Protein AF-A0A835T8H9-F1 (afdb_monomer)

Sequence (216 aa):
MLKLQPRSWDTLPRLTGIEVSIRAIETQLERDVVEKSELLLYSLALEMLAGKPAAFTAPANKALGTRATGVAVRLDAVTEPEATYLFLEKLVHVLLPNQVGFEGVVPPTLVPPPRRSKAAEAAQARKAALDHRKAPLKEHFTEFKVGNLLTYPDFEQNFSLFEPLRGMRVRLVMEGASAADCAALLGGLSVPLLSGAAAEAALAEIATEAARRARG

Structure (mmCIF, N/CA/C/O backbone):
data_AF-A0A835T8H9-F1
#
_entry.id   AF-A0A835T8H9-F1
#
loop_
_atom_site.group_PDB
_atom_site.id
_atom_site.type_symbol
_atom_site.label_atom_id
_atom_site.label_alt_id
_atom_site.label_comp_id
_atom_site.label_asym_id
_atom_site.label_entity_id
_atom_site.label_seq_id
_atom_site.pdbx_PDB_ins_code
_atom_site.Cartn_x
_atom_site.Cartn_y
_atom_site.Cartn_z
_atom_site.occupancy
_atom_site.B_iso_or_equiv
_atom_site.auth_seq_id
_atom_site.auth_comp_id
_atom_site.auth_asym_id
_atom_site.auth_atom_id
_atom_site.pdbx_PDB_model_num
ATOM 1 N N . MET A 1 1 ? 3.470 1.044 -24.145 1.00 47.38 1 MET A N 1
ATOM 2 C CA . MET A 1 1 ? 4.617 0.124 -24.349 1.00 47.38 1 MET A CA 1
ATOM 3 C C . MET A 1 1 ? 5.887 0.771 -24.931 1.00 47.38 1 MET A C 1
ATOM 5 O O . MET A 1 1 ? 6.916 0.120 -24.901 1.00 47.38 1 MET A O 1
ATOM 9 N N . LEU A 1 2 ? 5.893 2.038 -25.382 1.00 50.25 2 LEU A N 1
ATOM 10 C CA . LEU A 1 2 ? 7.056 2.656 -26.064 1.00 50.25 2 LEU A CA 1
ATOM 11 C C . LEU A 1 2 ? 8.225 3.140 -25.169 1.00 50.25 2 LEU A C 1
ATOM 13 O O . LEU A 1 2 ? 9.230 3.590 -25.706 1.00 50.25 2 LEU A O 1
ATOM 17 N N . LYS A 1 3 ? 8.128 3.075 -23.830 1.00 60.94 3 LYS A N 1
ATOM 18 C CA . LYS A 1 3 ? 9.206 3.533 -22.918 1.00 60.94 3 LYS A CA 1
ATOM 19 C C . LYS A 1 3 ? 10.153 2.424 -22.443 1.00 60.94 3 LYS A C 1
ATOM 21 O O . LYS A 1 3 ? 11.231 2.732 -21.954 1.00 60.94 3 LYS A O 1
ATOM 26 N N . LEU A 1 4 ? 9.759 1.158 -22.577 1.00 62.69 4 LEU A N 1
ATOM 27 C CA . LEU A 1 4 ? 10.562 0.010 -22.161 1.00 62.69 4 LEU A CA 1
ATOM 28 C C . LEU A 1 4 ? 11.191 -0.613 -23.410 1.00 62.69 4 LEU A C 1
ATOM 30 O O . LEU A 1 4 ? 10.474 -0.995 -24.330 1.00 62.69 4 LEU A O 1
ATOM 34 N N . GLN A 1 5 ? 12.518 -0.732 -23.436 1.00 66.56 5 GLN A N 1
ATOM 35 C CA . GLN A 1 5 ? 13.250 -1.511 -24.442 1.00 66.56 5 GLN A CA 1
ATOM 36 C C . GLN A 1 5 ? 13.788 -2.794 -23.787 1.00 66.56 5 GLN A C 1
ATOM 38 O O . GLN A 1 5 ? 14.992 -2.899 -23.530 1.00 66.56 5 GLN A O 1
ATOM 43 N N . PRO A 1 6 ? 12.914 -3.760 -23.433 1.00 66.00 6 PRO A N 1
ATOM 44 C CA . PRO A 1 6 ? 13.351 -4.972 -22.760 1.00 66.00 6 PRO A CA 1
ATOM 45 C C . PRO A 1 6 ? 14.217 -5.806 -23.707 1.00 66.00 6 PRO A C 1
ATOM 47 O O . PRO A 1 6 ? 13.857 -6.049 -24.858 1.00 66.00 6 PRO A O 1
ATOM 50 N N . ARG A 1 7 ? 15.359 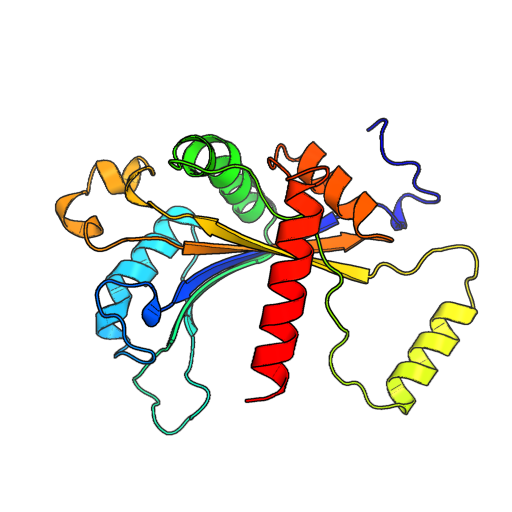-6.289 -23.210 1.00 66.62 7 ARG A N 1
ATOM 51 C CA . ARG A 1 7 ? 16.224 -7.211 -23.968 1.00 66.62 7 ARG A CA 1
ATOM 52 C C . ARG A 1 7 ? 15.615 -8.616 -24.082 1.00 66.62 7 ARG A C 1
ATOM 54 O O . ARG A 1 7 ? 16.010 -9.377 -24.958 1.00 66.62 7 ARG A O 1
ATOM 61 N N . SER A 1 8 ? 14.679 -8.960 -23.193 1.00 70.94 8 SER A N 1
ATOM 62 C CA . SER A 1 8 ? 13.918 -10.215 -23.178 1.00 70.94 8 SER A CA 1
ATOM 63 C C . SER A 1 8 ? 12.547 -10.015 -22.522 1.00 70.94 8 SER A C 1
ATOM 65 O O . SER A 1 8 ? 12.420 -9.227 -21.583 1.00 70.94 8 SER A O 1
ATOM 67 N N . TRP A 1 9 ? 11.542 -10.783 -22.947 1.00 76.62 9 TRP A N 1
ATOM 68 C CA . TRP A 1 9 ? 10.234 -10.854 -22.281 1.00 76.62 9 TRP A CA 1
ATOM 69 C C . TRP A 1 9 ? 10.349 -11.272 -20.809 1.00 76.62 9 TRP A C 1
ATOM 71 O O . TRP A 1 9 ? 9.638 -10.735 -19.965 1.00 76.62 9 TRP A O 1
ATOM 81 N N . ASP A 1 10 ? 11.326 -12.123 -20.480 1.00 74.25 10 ASP A N 1
ATOM 82 C CA . ASP A 1 10 ? 11.608 -12.552 -19.102 1.00 74.25 10 ASP A CA 1
ATOM 83 C C . ASP A 1 10 ? 12.122 -11.415 -18.202 1.00 74.25 10 ASP A C 1
ATOM 85 O O . ASP A 1 10 ? 12.171 -11.560 -16.985 1.00 74.25 10 ASP A O 1
ATOM 89 N N . THR A 1 11 ? 12.570 -10.301 -18.794 1.00 76.06 11 THR A N 1
ATOM 90 C CA . THR A 1 11 ? 13.131 -9.147 -18.066 1.00 76.06 11 THR A CA 1
ATOM 91 C C . THR A 1 11 ? 12.131 -8.011 -17.884 1.00 76.06 11 THR A C 1
ATOM 93 O O . THR A 1 11 ? 12.503 -6.944 -17.395 1.00 76.06 11 THR A O 1
ATOM 96 N N . LEU A 1 12 ? 10.874 -8.216 -18.291 1.00 84.88 12 LEU A N 1
ATOM 97 C CA . LEU A 1 12 ? 9.837 -7.210 -18.123 1.00 84.88 12 LEU A CA 1
ATOM 98 C C . LEU A 1 12 ? 9.573 -6.938 -16.638 1.00 84.88 12 LEU A C 1
ATOM 100 O O . LEU A 1 12 ? 9.460 -7.885 -15.854 1.00 84.88 12 LEU A O 1
ATOM 104 N N . PRO A 1 13 ? 9.448 -5.657 -16.249 1.00 89.56 13 PRO A N 1
ATOM 105 C CA . PRO A 1 13 ? 9.087 -5.315 -14.890 1.00 89.56 13 PRO A CA 1
ATOM 106 C C . PRO A 1 13 ? 7.661 -5.788 -14.593 1.00 89.56 13 PRO A C 1
ATOM 108 O O . PRO A 1 13 ? 6.765 -5.651 -15.429 1.00 89.56 13 PRO A O 1
ATOM 111 N N . ARG A 1 14 ? 7.443 -6.311 -13.388 1.00 92.38 14 ARG A N 1
ATOM 112 C CA . ARG A 1 14 ? 6.137 -6.792 -12.926 1.00 92.38 14 ARG A CA 1
ATOM 113 C C . ARG A 1 14 ? 5.846 -6.336 -11.507 1.00 92.38 14 ARG A C 1
ATOM 115 O O . ARG A 1 14 ? 6.750 -6.247 -10.679 1.00 92.38 14 ARG A O 1
ATOM 122 N N . LEU A 1 15 ? 4.574 -6.072 -11.233 1.00 94.75 15 LEU A N 1
ATOM 123 C CA . LEU A 1 15 ? 4.084 -5.887 -9.874 1.00 94.75 15 LEU A CA 1
ATOM 124 C C . LEU A 1 15 ? 4.047 -7.269 -9.218 1.00 94.75 15 LEU A C 1
ATOM 126 O O . LEU A 1 15 ? 3.522 -8.205 -9.816 1.00 94.75 15 LEU A O 1
ATOM 130 N N . THR A 1 16 ? 4.629 -7.407 -8.032 1.00 94.94 16 THR A N 1
ATOM 131 C CA . THR A 1 16 ? 4.620 -8.667 -7.274 1.00 94.94 16 THR A CA 1
ATOM 132 C C . THR A 1 16 ? 3.663 -8.615 -6.096 1.00 94.94 16 THR A C 1
ATOM 134 O O . THR A 1 16 ? 3.091 -9.637 -5.734 1.00 94.94 16 THR A O 1
ATOM 137 N N . GLY A 1 17 ? 3.412 -7.434 -5.531 1.00 96.25 17 GLY A N 1
ATOM 138 C CA . GLY A 1 17 ? 2.387 -7.294 -4.509 1.00 96.25 17 GLY A CA 1
ATOM 139 C C . GLY A 1 17 ? 2.139 -5.866 -4.056 1.00 96.25 17 GLY A C 1
ATOM 140 O O . GLY A 1 17 ? 2.886 -4.939 -4.376 1.00 96.25 17 GLY A O 1
ATOM 141 N N . ILE A 1 18 ? 1.067 -5.715 -3.288 1.00 97.31 18 ILE A N 1
ATOM 142 C CA . ILE A 1 18 ? 0.673 -4.475 -2.630 1.00 97.31 18 ILE A CA 1
ATOM 143 C C . ILE A 1 18 ? 0.503 -4.773 -1.145 1.00 97.31 18 ILE A C 1
ATOM 145 O O . ILE A 1 18 ? -0.283 -5.635 -0.759 1.00 97.31 18 ILE A O 1
ATOM 149 N N . GLU A 1 19 ? 1.236 -4.058 -0.304 1.00 96.62 19 GLU A N 1
ATOM 150 C CA . GLU A 1 19 ? 1.072 -4.099 1.144 1.00 96.62 19 GLU A CA 1
ATOM 151 C C . GLU A 1 19 ? 0.360 -2.828 1.594 1.00 96.62 19 GLU A C 1
ATOM 153 O O . GLU A 1 19 ? 0.803 -1.713 1.317 1.00 96.62 19 GLU A O 1
ATOM 158 N N . VAL A 1 20 ? -0.755 -2.999 2.291 1.00 96.44 20 VAL A N 1
ATOM 159 C CA . VAL A 1 20 ? -1.574 -1.910 2.818 1.00 96.44 20 VAL A CA 1
ATOM 160 C C . VAL A 1 20 ? -1.564 -2.020 4.330 1.00 96.44 20 VAL A C 1
ATOM 162 O O . VAL A 1 20 ? -1.795 -3.101 4.865 1.00 96.44 20 VAL A O 1
ATOM 165 N N . SER A 1 21 ? -1.279 -0.932 5.040 1.00 95.75 21 SER A N 1
ATOM 166 C CA . SER A 1 21 ? -1.231 -0.966 6.504 1.00 95.75 21 SER A CA 1
ATOM 167 C C . SER A 1 21 ? -1.720 0.317 7.153 1.00 95.75 21 SER A C 1
ATOM 169 O O . SER A 1 21 ? -1.593 1.402 6.592 1.00 95.75 21 SER A O 1
ATOM 171 N N . ILE A 1 22 ? -2.241 0.184 8.369 1.00 94.44 22 ILE A N 1
ATOM 172 C CA . ILE A 1 22 ? -2.543 1.298 9.266 1.00 94.44 22 ILE A CA 1
ATOM 173 C C . ILE A 1 22 ? -1.781 1.040 10.559 1.00 94.44 22 ILE A C 1
ATOM 175 O O . ILE A 1 22 ? -2.008 0.034 11.237 1.00 94.44 22 ILE A O 1
ATOM 179 N N . ARG A 1 23 ? -0.841 1.926 10.891 1.00 91.56 23 ARG A N 1
ATOM 180 C CA . ARG A 1 23 ? -0.045 1.807 12.117 1.00 91.56 23 ARG A CA 1
ATOM 181 C C . ARG A 1 23 ? -0.775 2.458 13.281 1.00 91.56 23 ARG A C 1
ATOM 183 O O . ARG A 1 23 ? -1.393 3.501 13.103 1.00 91.56 23 ARG A O 1
ATOM 190 N N . ALA A 1 24 ? -0.634 1.898 14.478 1.00 89.38 24 ALA A N 1
ATOM 191 C CA . ALA A 1 24 ? -1.244 2.422 15.700 1.00 89.38 24 ALA A CA 1
ATOM 192 C C . ALA A 1 24 ? -0.858 3.892 15.959 1.00 89.38 24 ALA A C 1
ATOM 194 O O . ALA A 1 24 ? -1.717 4.705 16.292 1.00 89.38 24 ALA A O 1
ATOM 195 N N . ILE A 1 25 ? 0.394 4.265 15.678 1.00 87.62 25 ILE A N 1
ATOM 196 C CA . ILE A 1 25 ? 0.882 5.647 15.797 1.00 87.62 25 ILE A CA 1
ATOM 197 C C . ILE A 1 25 ? 0.210 6.623 14.814 1.00 87.62 25 ILE A C 1
ATOM 199 O O . ILE A 1 25 ? 0.233 7.828 15.021 1.00 87.62 25 ILE A O 1
ATOM 203 N N . GLU A 1 26 ? -0.392 6.118 13.735 1.00 82.81 26 GLU A N 1
ATOM 204 C CA . GLU A 1 26 ? -1.077 6.919 12.710 1.00 82.81 26 GLU A CA 1
ATOM 205 C C . GLU A 1 26 ? -2.592 6.998 12.937 1.00 82.81 26 GLU A C 1
ATOM 207 O O . GLU A 1 26 ? -3.299 7.674 12.186 1.00 82.81 26 GLU A O 1
ATOM 212 N N . THR A 1 27 ? -3.086 6.302 13.962 1.00 84.19 27 THR A N 1
ATOM 213 C CA . THR A 1 27 ? -4.475 6.376 14.418 1.00 84.19 27 THR A CA 1
ATOM 214 C C . THR A 1 27 ? -4.671 7.545 15.381 1.00 84.19 27 THR A C 1
ATOM 216 O O . THR A 1 27 ? -3.703 8.116 15.878 1.00 84.19 27 THR A O 1
ATOM 219 N N . GLN A 1 28 ? -5.925 7.854 15.727 1.00 81.25 28 GLN A N 1
ATOM 220 C CA . GLN A 1 28 ? -6.241 8.836 16.778 1.00 81.25 28 GLN A CA 1
ATOM 221 C C . GLN A 1 28 ? -5.651 8.490 18.159 1.00 81.25 28 GLN A C 1
ATOM 223 O O . GLN A 1 28 ? -5.646 9.332 19.050 1.00 81.25 28 GLN A O 1
ATOM 228 N N . LEU A 1 29 ? -5.186 7.253 18.356 1.00 78.94 29 LEU A N 1
ATOM 229 C CA . LEU A 1 29 ? -4.622 6.794 19.621 1.00 78.94 29 LEU A CA 1
ATOM 230 C C . LEU A 1 29 ? -3.191 7.305 19.833 1.00 78.94 29 LEU A C 1
ATOM 232 O O . LEU A 1 29 ? -2.767 7.380 20.982 1.00 78.94 29 LEU A O 1
ATOM 236 N N . GLU A 1 30 ? -2.460 7.615 18.750 1.00 84.19 30 GLU A N 1
ATOM 237 C CA . GLU A 1 30 ? -1.086 8.153 18.754 1.00 84.19 30 GLU A CA 1
ATOM 238 C C . GLU A 1 30 ? -0.101 7.362 19.644 1.00 84.19 30 GLU A C 1
ATOM 240 O O . GLU A 1 30 ? 0.790 7.910 20.291 1.00 84.19 30 GLU A O 1
ATOM 245 N N . ARG A 1 31 ? -0.263 6.034 19.684 1.00 87.56 31 ARG A N 1
ATOM 246 C CA . ARG A 1 31 ? 0.545 5.107 20.494 1.00 87.56 31 ARG A CA 1
ATOM 247 C C . ARG A 1 31 ? 1.304 4.132 19.606 1.00 87.56 31 ARG A C 1
ATOM 249 O O . ARG A 1 31 ? 0.755 3.613 18.639 1.00 87.56 31 ARG A O 1
ATOM 256 N N . ASP A 1 32 ? 2.531 3.792 19.995 1.00 86.94 32 ASP A N 1
ATOM 257 C CA . ASP A 1 32 ? 3.346 2.799 19.278 1.00 86.94 32 ASP A CA 1
ATOM 258 C C . ASP A 1 32 ? 2.745 1.389 19.317 1.00 86.94 32 ASP A C 1
ATOM 260 O O . ASP A 1 32 ? 2.912 0.594 18.390 1.00 86.94 32 ASP A O 1
ATOM 264 N N . VAL A 1 33 ? 2.076 1.061 20.424 1.00 89.81 33 VAL A N 1
ATOM 265 C CA . VAL A 1 33 ? 1.551 -0.272 20.704 1.00 89.81 33 VAL A CA 1
ATOM 266 C C . VAL A 1 33 ? 0.214 -0.144 21.434 1.00 89.81 33 VAL A C 1
ATOM 268 O O . VAL A 1 33 ? 0.136 0.514 22.471 1.00 89.81 33 VAL A O 1
ATOM 271 N N . VAL A 1 34 ? -0.814 -0.819 20.924 1.00 90.56 34 VAL A N 1
ATOM 272 C CA . VAL A 1 34 ? -2.200 -0.772 21.429 1.00 90.56 34 VAL A CA 1
ATOM 273 C C . VAL A 1 34 ? -2.794 -2.172 21.544 1.00 90.56 34 VAL A C 1
ATOM 275 O O . VAL A 1 34 ? -2.246 -3.128 20.992 1.00 90.56 34 VAL A O 1
ATOM 278 N N . GLU A 1 35 ? -3.896 -2.334 22.272 1.00 90.69 35 GLU A N 1
ATOM 279 C CA . GLU A 1 35 ? -4.611 -3.613 22.297 1.00 90.69 35 GLU A CA 1
ATOM 280 C C . GLU A 1 35 ? -5.245 -3.922 20.934 1.00 90.69 35 GLU A C 1
ATOM 282 O O . GLU A 1 35 ? -5.678 -3.025 20.215 1.00 90.69 35 GLU A O 1
ATOM 287 N N . LYS A 1 36 ? -5.322 -5.207 20.557 1.00 91.19 36 LYS A N 1
ATOM 288 C CA . LYS A 1 36 ? -5.926 -5.609 19.269 1.00 91.19 36 LYS A CA 1
ATOM 289 C C . LYS A 1 36 ? -7.383 -5.159 19.126 1.00 91.19 36 LYS A C 1
ATOM 291 O O . LYS A 1 36 ? -7.807 -4.846 18.018 1.00 91.19 36 LYS A O 1
ATOM 296 N N . SER A 1 37 ? -8.124 -5.109 20.233 1.00 90.62 37 SER A N 1
ATOM 297 C CA . SER A 1 37 ? -9.503 -4.605 20.308 1.00 90.62 37 SER A CA 1
ATOM 298 C C . SER A 1 37 ? -9.624 -3.167 19.797 1.00 90.62 37 SER A C 1
ATOM 300 O O . SER A 1 37 ? -10.555 -2.861 19.057 1.00 90.62 37 SER A O 1
ATOM 302 N N . GLU A 1 38 ? -8.648 -2.312 20.113 1.00 89.25 38 GLU A N 1
ATOM 303 C CA . GLU A 1 38 ? -8.594 -0.911 19.672 1.00 89.25 38 GLU A CA 1
ATOM 304 C C . GLU A 1 38 ? -8.355 -0.784 18.156 1.00 89.25 38 GLU A C 1
ATOM 306 O O . GLU A 1 38 ? -8.639 0.254 17.560 1.00 89.25 38 GLU A O 1
ATOM 311 N N . LEU A 1 39 ? -7.865 -1.849 17.510 1.00 92.31 39 LEU A N 1
ATOM 312 C CA . LEU A 1 39 ? -7.559 -1.879 16.081 1.00 92.31 39 LEU A CA 1
ATOM 313 C C . LEU A 1 39 ? -8.615 -2.589 15.222 1.00 92.31 39 LEU A C 1
ATOM 315 O O . LEU A 1 39 ? -8.454 -2.656 14.003 1.00 92.31 39 LEU A O 1
ATOM 319 N N . LEU A 1 40 ? -9.703 -3.092 15.814 1.00 92.81 40 LEU A N 1
ATOM 320 C CA . LEU A 1 40 ? -10.725 -3.855 15.083 1.00 92.81 40 LEU A CA 1
ATOM 321 C C . LEU A 1 40 ? -11.394 -3.038 13.972 1.00 92.81 40 LEU A C 1
ATOM 323 O O . LEU A 1 40 ? -11.570 -3.543 12.866 1.00 92.81 40 LEU A O 1
ATOM 327 N N . LEU A 1 41 ? -11.699 -1.764 14.232 1.00 92.38 41 LEU A N 1
ATOM 328 C CA . LEU A 1 41 ? -12.267 -0.866 13.223 1.00 92.38 41 LEU A CA 1
ATOM 329 C C . LEU A 1 41 ? -11.318 -0.679 12.028 1.00 92.38 41 LEU A C 1
ATOM 331 O O . LEU A 1 41 ? -11.745 -0.701 10.877 1.00 92.38 41 LEU A O 1
ATOM 335 N N . TYR A 1 42 ? -10.022 -0.532 12.300 1.00 93.06 42 TYR A N 1
ATOM 336 C CA . TYR A 1 42 ? -8.997 -0.363 11.270 1.00 93.06 42 TYR A CA 1
ATOM 337 C C . TYR A 1 42 ? -8.776 -1.659 10.478 1.00 93.06 42 TYR A C 1
ATOM 339 O O . TYR A 1 42 ? -8.545 -1.602 9.272 1.00 93.06 42 TYR A O 1
ATOM 347 N N . SER A 1 43 ? -8.889 -2.821 11.135 1.00 94.69 43 SER A N 1
ATOM 348 C CA . SER A 1 43 ? -8.901 -4.135 10.478 1.00 94.69 43 SER A CA 1
ATOM 349 C C . SER A 1 43 ? -10.051 -4.222 9.480 1.00 94.69 43 SER A C 1
ATOM 351 O O . SER A 1 43 ? -9.820 -4.479 8.303 1.00 94.69 43 SER A O 1
ATOM 353 N N . LEU A 1 44 ? -11.273 -3.915 9.930 1.00 93.50 44 LEU A N 1
ATOM 354 C CA . LEU A 1 44 ? -12.470 -3.929 9.091 1.00 93.50 44 LEU A CA 1
ATOM 355 C C . LEU A 1 44 ? -12.348 -2.962 7.904 1.00 93.50 44 LEU A C 1
ATOM 357 O O . LEU A 1 44 ? -12.693 -3.316 6.781 1.00 93.50 44 LEU A O 1
ATOM 361 N N . ALA A 1 45 ? -11.814 -1.761 8.128 1.00 92.69 45 ALA A N 1
ATOM 362 C CA . ALA A 1 45 ? -11.592 -0.792 7.059 1.00 92.69 45 ALA A CA 1
ATOM 363 C C . ALA A 1 45 ? -10.643 -1.336 5.976 1.00 92.69 45 ALA A C 1
ATOM 365 O O . ALA A 1 45 ? -10.936 -1.250 4.781 1.00 92.69 45 ALA A O 1
ATOM 366 N N . LEU A 1 46 ? -9.518 -1.942 6.374 1.00 94.25 46 LEU A N 1
ATOM 367 C CA . LEU A 1 46 ? -8.600 -2.564 5.418 1.00 94.25 46 LEU A CA 1
ATOM 368 C C . LEU A 1 46 ? -9.243 -3.743 4.683 1.00 94.25 46 LEU A C 1
ATOM 370 O O . LEU A 1 46 ? -9.023 -3.895 3.483 1.00 94.25 46 LEU A O 1
ATOM 374 N N . GLU A 1 47 ? -10.066 -4.532 5.369 1.00 94.06 47 GLU A N 1
ATOM 375 C CA . GLU A 1 47 ? -10.810 -5.641 4.770 1.00 94.06 47 GLU A CA 1
ATOM 376 C C . GLU A 1 47 ? -11.794 -5.170 3.701 1.00 94.06 47 GLU A C 1
ATOM 378 O O . GLU A 1 47 ? -11.836 -5.746 2.615 1.00 94.06 47 GLU A O 1
ATOM 383 N N . MET A 1 48 ? -12.534 -4.091 3.963 1.00 92.19 48 MET A N 1
ATOM 384 C CA . MET A 1 48 ? -13.465 -3.504 2.995 1.00 92.19 48 MET A CA 1
ATOM 385 C C . MET A 1 48 ? -12.743 -2.963 1.754 1.00 92.19 48 MET A C 1
ATOM 387 O O . MET A 1 48 ? -13.200 -3.157 0.626 1.00 92.19 48 MET A O 1
ATOM 391 N N . LEU A 1 49 ? -11.590 -2.315 1.941 1.00 92.19 49 LEU A N 1
ATOM 392 C CA . LEU A 1 49 ? -10.803 -1.780 0.830 1.00 92.19 49 LEU A CA 1
ATOM 393 C C . LEU A 1 49 ? -10.172 -2.892 -0.017 1.00 92.19 49 LEU A C 1
ATOM 395 O O . LEU A 1 49 ? -10.307 -2.886 -1.245 1.00 92.19 49 LEU A O 1
ATOM 399 N N . ALA A 1 50 ? -9.482 -3.824 0.642 1.00 92.25 50 ALA A N 1
ATOM 400 C CA . ALA A 1 50 ? -8.643 -4.840 0.012 1.00 92.25 50 ALA A CA 1
ATOM 401 C C . ALA A 1 50 ? -9.396 -6.135 -0.343 1.00 92.25 50 ALA A C 1
ATOM 403 O O . ALA A 1 50 ? -8.859 -6.975 -1.065 1.00 92.25 50 ALA A O 1
ATOM 404 N N . GLY A 1 51 ? -10.619 -6.320 0.164 1.00 90.88 51 GLY A N 1
ATOM 405 C CA . GLY A 1 51 ? -11.421 -7.530 -0.040 1.00 90.88 51 GLY A CA 1
ATOM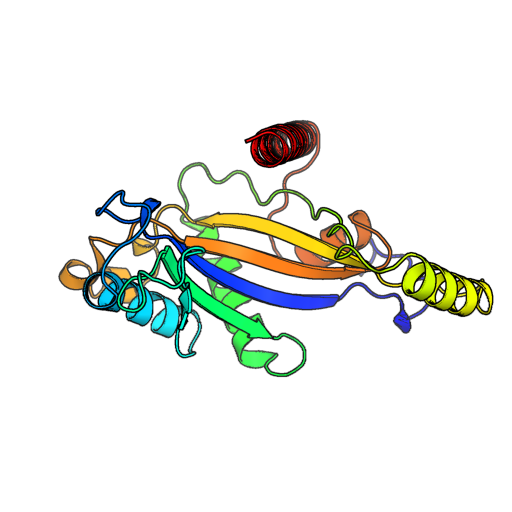 406 C C . GLY A 1 51 ? -10.840 -8.777 0.636 1.00 90.88 51 GLY A C 1
ATOM 407 O O . GLY A 1 51 ? -11.160 -9.894 0.230 1.00 90.88 51 GLY A O 1
ATOM 408 N N . LYS A 1 52 ? -9.951 -8.610 1.626 1.00 92.94 52 LYS A N 1
ATOM 409 C CA . LYS A 1 52 ? -9.250 -9.704 2.314 1.00 92.94 52 LYS A CA 1
ATOM 410 C C . LYS A 1 52 ? -9.041 -9.428 3.798 1.00 92.94 52 LYS A C 1
ATOM 412 O O . LYS A 1 52 ? -8.770 -8.275 4.123 1.00 92.94 52 LYS A O 1
ATOM 417 N N . PRO A 1 53 ? -9.035 -10.480 4.645 1.00 92.94 53 PRO A N 1
ATOM 418 C CA . PRO A 1 53 ? -8.743 -10.380 6.074 1.00 92.94 53 PRO A CA 1
ATOM 419 C C . PRO A 1 53 ? -7.454 -9.610 6.364 1.00 92.94 53 PRO A C 1
ATOM 421 O O . PRO A 1 53 ? -6.393 -9.942 5.824 1.00 92.94 53 PRO A O 1
ATOM 424 N N . ALA A 1 54 ? -7.536 -8.619 7.250 1.00 95.06 54 ALA A N 1
ATOM 425 C CA . ALA A 1 54 ? -6.366 -7.907 7.739 1.00 95.06 54 ALA A CA 1
ATOM 426 C C . ALA A 1 54 ? -5.745 -8.641 8.930 1.00 95.06 54 ALA A C 1
ATOM 428 O O . ALA A 1 54 ? -6.422 -9.243 9.761 1.00 95.06 54 ALA A O 1
ATOM 429 N N . ALA A 1 55 ? -4.419 -8.600 9.013 1.00 94.62 55 ALA A N 1
ATOM 430 C CA . ALA A 1 55 ? -3.660 -9.212 10.089 1.00 94.62 55 ALA A CA 1
ATOM 431 C C . ALA A 1 55 ? -3.081 -8.140 11.016 1.00 94.62 55 ALA A C 1
ATOM 433 O O . ALA A 1 55 ? -2.570 -7.112 10.571 1.00 94.62 55 ALA A O 1
ATOM 434 N N . PHE A 1 56 ? -3.101 -8.406 12.321 1.00 93.81 56 PHE A N 1
ATOM 435 C CA . PHE A 1 56 ? -2.439 -7.551 13.305 1.00 93.81 56 PHE A CA 1
ATOM 436 C C . PHE A 1 56 ? -0.920 -7.672 13.199 1.00 93.81 56 PHE A C 1
ATOM 438 O O . PHE A 1 56 ? -0.371 -8.777 13.211 1.00 93.81 56 PHE A O 1
ATOM 445 N N . THR A 1 57 ? -0.224 -6.539 13.178 1.00 91.50 57 THR A N 1
ATOM 446 C CA . THR A 1 57 ? 1.238 -6.512 13.199 1.00 91.50 57 THR A CA 1
ATOM 447 C C . THR A 1 57 ? 1.735 -6.609 14.638 1.00 91.50 57 THR A C 1
ATOM 449 O O . THR A 1 57 ? 1.357 -5.820 15.506 1.00 91.50 57 THR A O 1
ATOM 452 N N . ALA A 1 58 ? 2.580 -7.602 14.919 1.00 87.12 58 ALA A N 1
ATOM 453 C CA . ALA A 1 58 ? 3.108 -7.820 16.261 1.00 87.12 58 ALA A CA 1
ATOM 454 C C . ALA A 1 58 ? 4.196 -6.785 16.623 1.00 87.12 58 ALA A C 1
ATOM 456 O O . ALA A 1 58 ? 4.986 -6.395 15.756 1.00 87.12 58 ALA A O 1
ATOM 457 N N . PRO A 1 59 ? 4.290 -6.364 17.897 1.00 84.81 59 PRO A N 1
ATOM 458 C CA . PRO A 1 59 ? 5.420 -5.575 18.375 1.00 84.81 59 PRO A CA 1
ATOM 459 C C . PRO A 1 59 ? 6.717 -6.397 18.358 1.00 84.81 59 PRO A C 1
ATOM 461 O O . PRO A 1 59 ? 6.701 -7.617 18.521 1.00 84.81 59 PRO A O 1
ATOM 464 N N . ALA A 1 60 ? 7.864 -5.720 18.222 1.00 80.31 60 ALA A N 1
ATOM 465 C CA . ALA A 1 60 ? 9.180 -6.370 18.255 1.00 80.31 60 ALA A CA 1
ATOM 466 C C . ALA A 1 60 ? 9.429 -7.120 19.580 1.00 80.31 60 ALA A C 1
ATOM 468 O O . ALA A 1 60 ? 10.068 -8.173 19.602 1.00 80.31 60 ALA A O 1
ATOM 469 N N . ASN A 1 61 ? 8.881 -6.602 20.684 1.00 79.31 61 ASN A N 1
ATOM 470 C CA . ASN A 1 61 ? 8.904 -7.268 21.978 1.00 79.31 61 ASN A CA 1
ATOM 471 C C . ASN A 1 61 ? 7.741 -8.269 22.103 1.00 79.31 61 ASN A C 1
ATOM 473 O O . ASN A 1 61 ? 6.593 -7.886 22.333 1.00 79.31 61 ASN A O 1
ATOM 477 N N . LYS A 1 62 ? 8.062 -9.566 22.022 1.00 72.31 62 LYS A N 1
ATOM 478 C CA . LYS A 1 62 ? 7.097 -10.677 22.109 1.00 72.31 62 LYS A CA 1
ATOM 479 C C . LYS A 1 62 ? 6.372 -10.791 23.458 1.00 72.31 62 LYS A C 1
ATOM 481 O O . LYS A 1 62 ? 5.351 -11.467 23.520 1.00 72.31 62 LYS A O 1
ATOM 486 N N . ALA A 1 63 ? 6.855 -10.134 24.519 1.00 73.69 63 ALA A N 1
ATOM 487 C CA . ALA A 1 63 ? 6.192 -10.131 25.828 1.00 73.69 63 ALA A CA 1
ATOM 488 C C . ALA A 1 63 ? 4.837 -9.391 25.822 1.00 73.69 63 ALA A C 1
ATOM 490 O O . ALA A 1 63 ? 4.030 -9.564 26.729 1.00 73.69 63 ALA A O 1
ATOM 491 N N . LEU A 1 64 ? 4.560 -8.591 24.787 1.00 70.12 64 LEU A N 1
ATOM 492 C CA . LEU A 1 64 ? 3.342 -7.790 24.635 1.00 70.12 64 LEU A CA 1
ATOM 493 C C . LEU A 1 64 ? 2.270 -8.518 23.796 1.00 70.12 64 LEU A C 1
ATOM 495 O O . LEU A 1 64 ? 1.645 -7.914 22.932 1.00 70.12 64 LEU A O 1
ATOM 499 N N . GLY A 1 65 ? 2.078 -9.824 24.010 1.00 65.94 65 GLY A N 1
ATOM 500 C CA . GLY A 1 65 ? 1.379 -10.728 23.076 1.00 65.94 65 GLY A CA 1
ATOM 501 C C . GLY A 1 65 ? -0.083 -10.396 22.720 1.00 65.94 65 GLY A C 1
ATOM 502 O O . GLY A 1 65 ? -0.559 -10.801 21.657 1.00 65.94 65 GLY A O 1
ATOM 503 N N . THR A 1 66 ? -0.801 -9.644 23.559 1.00 80.38 66 THR A N 1
ATOM 504 C CA . THR A 1 66 ? -2.172 -9.168 23.273 1.00 80.38 66 THR A CA 1
ATOM 505 C C . THR A 1 66 ? -2.210 -7.844 22.513 1.00 80.38 66 THR A C 1
ATOM 507 O O . THR A 1 66 ? -3.280 -7.409 22.085 1.00 80.38 66 THR A O 1
ATOM 510 N N . ARG A 1 67 ? -1.053 -7.206 22.327 1.00 87.12 67 ARG A N 1
ATOM 511 C CA . ARG A 1 67 ? -0.929 -5.899 21.699 1.00 87.12 67 ARG A CA 1
ATOM 512 C C . ARG A 1 67 ? -0.444 -5.993 20.257 1.00 87.12 67 ARG A C 1
ATOM 514 O O . ARG A 1 67 ? 0.122 -6.999 19.827 1.00 87.12 67 ARG A O 1
ATOM 521 N N . ALA A 1 68 ? -0.671 -4.922 19.516 1.00 89.38 68 ALA A N 1
ATOM 522 C CA . ALA A 1 68 ? -0.314 -4.782 18.118 1.00 89.38 68 ALA A CA 1
ATOM 523 C C . ALA A 1 68 ? 0.238 -3.379 17.840 1.00 89.38 68 ALA A C 1
ATOM 525 O O . ALA A 1 68 ? -0.081 -2.414 18.532 1.00 89.38 68 ALA A O 1
ATOM 526 N N . THR A 1 69 ? 1.083 -3.284 16.819 1.00 91.00 69 THR A N 1
ATOM 527 C CA . THR A 1 69 ? 1.638 -2.022 16.299 1.00 91.00 69 THR A CA 1
ATOM 528 C C . THR A 1 69 ? 0.794 -1.440 15.164 1.00 91.00 69 THR A C 1
ATOM 530 O O . THR A 1 69 ? 1.086 -0.356 14.662 1.00 91.00 69 THR A O 1
ATOM 533 N N . GLY A 1 70 ? -0.244 -2.159 14.736 1.00 93.06 70 GLY A N 1
ATOM 534 C CA . GLY A 1 70 ? -1.060 -1.823 13.580 1.00 93.06 70 GLY A CA 1
ATOM 535 C C . GLY A 1 70 ? -1.778 -3.034 12.994 1.00 93.06 70 GLY A C 1
ATOM 536 O O . GLY A 1 70 ? -1.795 -4.127 13.571 1.00 93.06 70 GLY A O 1
ATOM 537 N N . VAL A 1 71 ? -2.367 -2.811 11.827 1.00 95.31 71 VAL A N 1
ATOM 538 C CA . VAL A 1 71 ? -3.031 -3.812 10.989 1.00 95.31 71 VAL A CA 1
ATOM 539 C C . VAL A 1 71 ? -2.498 -3.708 9.566 1.00 95.31 71 VAL A C 1
ATOM 541 O O . VAL A 1 71 ? -2.166 -2.613 9.104 1.00 95.31 71 VAL A O 1
ATOM 544 N N . ALA A 1 72 ? -2.383 -4.838 8.877 1.00 96.44 72 ALA A N 1
ATOM 545 C CA . ALA A 1 72 ? -1.882 -4.890 7.513 1.00 96.44 72 ALA A CA 1
ATOM 546 C C . ALA A 1 72 ? -2.562 -5.984 6.684 1.00 96.44 72 ALA A C 1
ATOM 548 O O . ALA A 1 72 ? -2.901 -7.050 7.194 1.00 96.44 72 ALA A O 1
ATOM 549 N N . VAL A 1 73 ? -2.698 -5.727 5.387 1.00 96.50 73 VAL A N 1
ATOM 550 C CA . VAL A 1 73 ? -3.116 -6.684 4.360 1.00 96.50 73 VAL A CA 1
ATOM 551 C C . VAL A 1 73 ? -2.030 -6.723 3.293 1.00 96.50 73 VAL A C 1
ATOM 553 O O . VAL A 1 73 ? -1.520 -5.680 2.882 1.00 96.50 73 VAL A O 1
ATOM 556 N N . ARG A 1 74 ? -1.686 -7.921 2.822 1.00 95.44 74 ARG A N 1
ATOM 557 C CA . ARG A 1 74 ? -0.823 -8.110 1.656 1.00 95.44 74 ARG A CA 1
ATOM 558 C C . ARG A 1 74 ? -1.635 -8.744 0.534 1.00 95.44 74 ARG A C 1
ATOM 560 O O . ARG A 1 74 ? -2.240 -9.790 0.739 1.00 95.44 74 ARG A O 1
ATOM 567 N N . LEU A 1 75 ? -1.624 -8.100 -0.626 1.00 95.69 75 LEU A N 1
ATOM 568 C CA . LEU A 1 75 ? -2.194 -8.581 -1.879 1.00 95.69 75 LEU A CA 1
ATOM 569 C C . LEU A 1 75 ? -1.046 -9.060 -2.762 1.00 95.69 75 LEU A C 1
ATOM 571 O O . LEU A 1 75 ? -0.116 -8.295 -3.030 1.00 95.69 75 LEU A O 1
ATOM 575 N N . ASP A 1 76 ? -1.076 -10.323 -3.168 1.00 94.56 76 ASP A N 1
ATOM 576 C CA . ASP A 1 76 ? -0.037 -10.910 -4.013 1.00 94.56 76 ASP A CA 1
ATOM 577 C C . ASP A 1 76 ? -0.497 -10.916 -5.475 1.00 94.56 76 ASP A C 1
ATOM 579 O O . ASP A 1 76 ? -1.494 -11.543 -5.831 1.00 94.56 76 ASP A O 1
ATOM 583 N N . ALA A 1 77 ? 0.237 -10.216 -6.340 1.00 93.06 77 ALA A N 1
ATOM 584 C CA . ALA A 1 77 ? -0.141 -10.058 -7.741 1.00 93.06 77 ALA A CA 1
ATOM 585 C C . ALA A 1 77 ? -0.020 -11.366 -8.544 1.00 93.06 77 ALA A C 1
ATOM 587 O O . ALA A 1 77 ? -0.620 -11.486 -9.611 1.00 93.06 77 ALA A O 1
ATOM 588 N N . VAL A 1 78 ? 0.767 -12.332 -8.059 1.00 89.81 78 VAL A N 1
ATOM 589 C CA . VAL A 1 78 ? 1.016 -13.613 -8.731 1.00 89.81 78 VAL A CA 1
ATOM 590 C C . VAL A 1 78 ? -0.065 -14.618 -8.372 1.00 89.81 78 VAL A C 1
ATOM 592 O O . VAL A 1 78 ? -0.588 -15.298 -9.253 1.00 89.81 78 VAL A O 1
ATOM 595 N N . THR A 1 79 ? -0.403 -14.727 -7.087 1.00 92.88 79 THR A N 1
ATOM 596 C CA . THR A 1 79 ? -1.409 -15.696 -6.632 1.00 92.88 79 THR A CA 1
ATOM 597 C C . THR A 1 79 ? -2.828 -15.137 -6.671 1.00 92.88 79 THR A C 1
ATOM 599 O O . THR A 1 79 ? -3.783 -15.903 -6.759 1.00 92.88 79 THR A O 1
ATOM 602 N N . GLU A 1 80 ? -2.986 -13.814 -6.590 1.00 92.88 80 GLU A N 1
ATOM 603 C CA . GLU A 1 80 ? -4.272 -13.135 -6.400 1.00 92.88 80 GLU A CA 1
ATOM 604 C C . GLU A 1 80 ? -4.373 -11.867 -7.279 1.00 92.88 80 GLU A C 1
ATOM 606 O O . GLU A 1 80 ? -4.567 -10.753 -6.770 1.00 92.88 80 GLU A O 1
ATOM 611 N N . PRO A 1 81 ? -4.243 -12.004 -8.614 1.00 93.56 81 PRO A N 1
ATOM 612 C CA . PRO A 1 81 ? -4.166 -10.861 -9.522 1.00 93.56 81 PRO A CA 1
ATOM 613 C C . PRO A 1 81 ? -5.429 -9.995 -9.477 1.00 93.56 81 PRO A C 1
ATOM 615 O O . PRO A 1 81 ? -5.324 -8.775 -9.399 1.00 93.56 81 PRO A O 1
ATOM 618 N N . GLU A 1 82 ? -6.618 -10.600 -9.462 1.00 93.06 82 GLU A N 1
ATOM 619 C CA . GLU A 1 82 ? -7.890 -9.865 -9.492 1.00 93.06 82 GLU A CA 1
ATOM 620 C C . GLU A 1 82 ? -8.039 -8.915 -8.299 1.00 93.06 82 GLU A C 1
ATOM 622 O O . GLU A 1 82 ? -8.269 -7.724 -8.486 1.00 93.06 82 GLU A O 1
ATOM 627 N N . ALA A 1 83 ? -7.828 -9.411 -7.075 1.00 92.94 83 ALA A N 1
ATOM 628 C CA . ALA A 1 83 ? -7.902 -8.587 -5.868 1.00 92.94 83 ALA A CA 1
ATOM 629 C C . ALA A 1 83 ? -6.834 -7.482 -5.868 1.00 92.94 83 ALA A C 1
ATOM 631 O O . ALA A 1 83 ? -7.111 -6.342 -5.494 1.00 92.94 83 ALA A O 1
ATOM 632 N N . THR A 1 84 ? -5.623 -7.807 -6.328 1.00 95.69 84 THR A N 1
ATOM 633 C CA . THR A 1 84 ? -4.504 -6.861 -6.384 1.00 95.69 84 THR A CA 1
ATOM 634 C C . THR A 1 84 ? -4.781 -5.712 -7.353 1.00 95.69 84 THR A C 1
ATOM 636 O O . THR A 1 84 ? -4.624 -4.546 -6.987 1.00 95.69 84 THR A O 1
ATOM 639 N N . TYR A 1 85 ? -5.214 -6.019 -8.577 1.00 95.19 85 TYR A N 1
ATOM 640 C CA . TYR A 1 85 ? -5.476 -5.001 -9.593 1.00 95.19 85 TYR A CA 1
ATOM 641 C C . TYR A 1 85 ? -6.769 -4.229 -9.330 1.00 95.19 85 TYR A C 1
ATOM 643 O O . TYR A 1 85 ? -6.784 -3.024 -9.560 1.00 95.19 85 TYR A O 1
ATOM 651 N N . LEU A 1 86 ? -7.799 -4.861 -8.756 1.00 95.00 86 LEU A N 1
ATOM 652 C CA . LEU A 1 86 ? -9.004 -4.159 -8.309 1.00 95.00 86 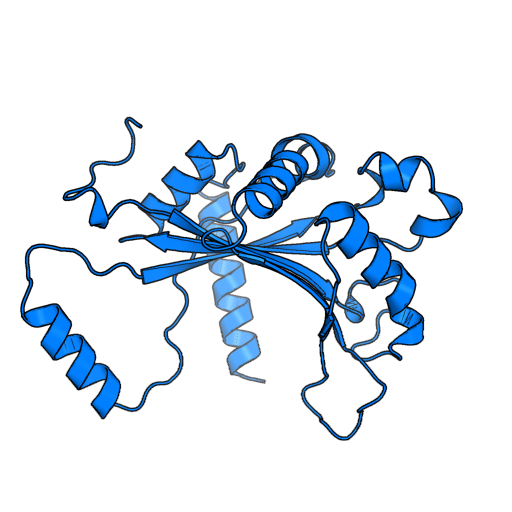LEU A CA 1
ATOM 653 C C . LEU A 1 86 ? -8.678 -3.138 -7.211 1.00 95.00 86 LEU A C 1
ATOM 655 O O . LEU A 1 86 ? -9.144 -2.001 -7.253 1.00 95.00 86 LEU A O 1
ATOM 659 N N . PHE A 1 87 ? -7.851 -3.516 -6.230 1.00 95.81 87 PHE A N 1
ATOM 660 C CA . PHE A 1 87 ? -7.385 -2.569 -5.219 1.00 95.81 87 PHE A CA 1
ATOM 661 C C . PHE A 1 87 ? -6.556 -1.441 -5.843 1.00 95.81 87 PHE A C 1
ATOM 663 O O . PHE A 1 87 ? -6.746 -0.276 -5.493 1.00 95.81 87 PHE A O 1
ATOM 670 N N . LEU A 1 88 ? -5.658 -1.763 -6.780 1.00 96.12 88 LEU A N 1
ATOM 671 C CA . LEU A 1 88 ? -4.847 -0.762 -7.472 1.00 96.12 88 LEU A CA 1
ATOM 672 C C . LEU A 1 88 ? -5.714 0.235 -8.253 1.00 96.12 88 LEU A C 1
ATOM 674 O O . LEU A 1 88 ? -5.450 1.433 -8.208 1.00 96.12 88 LEU A O 1
ATOM 678 N N . GLU A 1 89 ? -6.764 -0.241 -8.917 1.00 94.94 89 GLU A N 1
ATOM 679 C CA . GLU A 1 89 ? -7.720 0.598 -9.638 1.00 94.94 89 GLU A CA 1
ATOM 680 C C . GLU A 1 89 ? -8.438 1.561 -8.685 1.00 94.94 89 GLU A C 1
ATOM 682 O O . GLU A 1 89 ? -8.430 2.773 -8.912 1.00 94.94 89 GLU A O 1
ATOM 687 N N . LYS A 1 90 ? -8.964 1.056 -7.557 1.00 94.50 90 LYS A N 1
ATOM 688 C CA . LYS A 1 90 ? -9.558 1.894 -6.498 1.00 94.50 90 LYS A CA 1
ATOM 689 C C . LYS A 1 90 ? -8.563 2.934 -5.984 1.00 94.50 90 LYS A C 1
ATOM 691 O O . LYS A 1 90 ? -8.905 4.100 -5.802 1.00 94.50 90 LYS A O 1
ATOM 696 N N . LEU A 1 91 ? -7.319 2.527 -5.753 1.00 95.06 91 LEU A N 1
ATOM 697 C CA . LEU A 1 91 ? -6.278 3.413 -5.254 1.00 95.06 91 LEU A CA 1
ATOM 698 C C . LEU A 1 91 ? -6.002 4.558 -6.232 1.00 95.06 91 LEU A C 1
ATOM 700 O O . LEU A 1 91 ? -6.027 5.720 -5.834 1.00 95.06 91 LEU A O 1
ATOM 704 N N . VAL A 1 92 ? -5.765 4.234 -7.502 1.00 95.00 92 VAL A N 1
ATOM 705 C CA . VAL A 1 92 ? -5.360 5.198 -8.530 1.00 95.00 92 VAL A CA 1
ATOM 706 C C . VAL A 1 92 ? -6.510 6.102 -8.964 1.00 95.00 92 VAL A C 1
ATOM 708 O O . VAL A 1 92 ? -6.290 7.293 -9.173 1.00 95.00 92 VAL A O 1
ATOM 711 N N . HIS A 1 93 ? -7.723 5.566 -9.089 1.00 92.88 93 HIS A N 1
ATOM 712 C CA . HIS A 1 93 ? -8.850 6.295 -9.675 1.00 92.88 93 HIS A CA 1
ATOM 713 C C . HIS A 1 93 ? -9.817 6.889 -8.653 1.00 92.88 93 HIS A C 1
ATOM 715 O O . HIS A 1 93 ? -10.556 7.805 -9.003 1.00 92.88 93 HIS A O 1
ATOM 721 N N . VAL A 1 94 ? -9.809 6.411 -7.405 1.00 92.62 94 VAL A N 1
ATOM 722 C CA . VAL A 1 94 ? -10.722 6.895 -6.357 1.00 92.62 94 VAL A CA 1
ATOM 723 C C . VAL A 1 94 ? -9.950 7.559 -5.223 1.00 92.62 94 VAL A C 1
ATOM 725 O O . VAL A 1 94 ? -10.203 8.714 -4.901 1.00 92.62 94 VAL A O 1
ATOM 728 N N . LEU A 1 95 ? -8.984 6.866 -4.618 1.00 92.62 95 LEU A N 1
ATOM 729 C CA . LEU A 1 95 ? -8.358 7.357 -3.385 1.00 92.62 95 LEU A CA 1
ATOM 730 C C . LEU A 1 95 ? -7.360 8.489 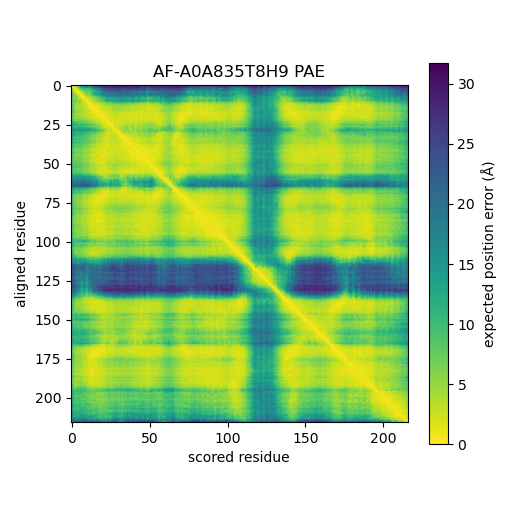-3.629 1.00 92.62 95 LEU A C 1
ATOM 732 O O . LEU A 1 95 ? -7.448 9.523 -2.970 1.00 92.62 95 LEU A O 1
ATOM 736 N N . LEU A 1 96 ? -6.404 8.291 -4.543 1.00 92.75 96 LEU A N 1
ATOM 737 C CA . LEU A 1 96 ? -5.321 9.245 -4.800 1.00 92.75 96 LEU A CA 1
ATOM 738 C C . LEU A 1 96 ? -5.804 10.602 -5.336 1.00 92.75 96 LEU A C 1
ATOM 740 O O . LEU A 1 96 ? -5.347 11.616 -4.807 1.00 92.75 96 LEU A O 1
ATOM 744 N N . PRO A 1 97 ? -6.732 10.675 -6.312 1.00 91.06 97 PRO A N 1
ATOM 745 C CA . PRO A 1 97 ? -7.200 11.957 -6.844 1.00 91.06 97 PRO A CA 1
ATOM 746 C C . PRO A 1 97 ? -7.924 12.820 -5.804 1.00 91.06 97 PRO A C 1
ATOM 748 O O . PRO A 1 97 ? -7.924 14.042 -5.912 1.00 91.06 97 PRO A O 1
ATOM 751 N N . ASN A 1 98 ? -8.507 12.192 -4.779 1.00 89.38 98 ASN A N 1
ATOM 752 C CA . ASN A 1 98 ? -9.239 12.873 -3.714 1.00 89.38 98 ASN A CA 1
ATOM 753 C C . ASN A 1 98 ? -8.339 13.335 -2.550 1.00 89.38 98 ASN A C 1
ATOM 755 O O . ASN A 1 98 ? -8.834 13.885 -1.564 1.00 89.38 98 ASN A O 1
ATOM 759 N N . GLN A 1 99 ? -7.020 13.122 -2.625 1.00 90.00 99 GLN A N 1
ATOM 760 C CA . GLN A 1 99 ? -6.090 13.566 -1.587 1.00 90.00 99 GLN A CA 1
ATOM 761 C C . GLN A 1 99 ? -5.704 15.040 -1.773 1.00 90.00 99 GLN A C 1
ATOM 763 O O . GLN A 1 99 ? -5.162 15.444 -2.801 1.00 90.00 99 GLN A O 1
ATOM 768 N N . VAL A 1 100 ? -5.920 15.849 -0.734 1.00 86.12 100 VAL A N 1
ATOM 769 C CA . VAL A 1 100 ? -5.509 17.259 -0.723 1.00 86.12 100 VAL A CA 1
ATOM 770 C C . VAL A 1 100 ? -3.981 17.356 -0.691 1.00 86.12 100 VAL A C 1
ATOM 772 O O . VAL A 1 100 ? -3.344 16.790 0.194 1.00 86.12 100 VAL A O 1
ATOM 775 N N . GLY A 1 101 ? -3.398 18.097 -1.639 1.00 83.50 101 GLY A N 1
ATOM 776 C CA . GLY A 1 101 ? -1.950 18.338 -1.697 1.00 83.50 101 GLY A CA 1
ATOM 777 C C . GLY A 1 101 ? -1.121 17.126 -2.132 1.00 83.50 101 GLY A C 1
ATOM 778 O O . GLY A 1 101 ? 0.080 17.086 -1.880 1.00 83.50 101 GLY A O 1
ATOM 779 N N . PHE A 1 102 ? -1.739 16.122 -2.755 1.00 86.38 102 PHE A N 1
ATOM 780 C CA . PHE A 1 102 ? -1.017 14.960 -3.254 1.00 86.38 102 PHE A CA 1
ATOM 781 C C . PHE A 1 102 ? -0.318 15.270 -4.583 1.00 86.38 102 PHE A C 1
ATOM 783 O O . PHE A 1 102 ? -0.958 15.418 -5.622 1.00 86.38 102 PHE A O 1
ATOM 790 N N . GLU A 1 103 ? 1.010 15.365 -4.539 1.00 85.75 103 GLU A N 1
ATOM 791 C CA . GLU A 1 103 ? 1.844 15.696 -5.704 1.00 85.75 103 GLU A CA 1
ATOM 792 C C . GLU A 1 103 ? 2.233 14.464 -6.535 1.00 85.75 103 GLU A C 1
ATOM 794 O O . GLU A 1 103 ? 2.528 14.575 -7.725 1.00 85.75 103 GLU A O 1
ATOM 799 N N . GLY A 1 104 ? 2.225 13.279 -5.920 1.00 89.50 104 GLY A N 1
ATOM 800 C CA . GLY A 1 104 ? 2.556 12.019 -6.571 1.00 89.50 104 GLY A CA 1
ATOM 801 C C . GLY A 1 104 ? 3.273 11.031 -5.655 1.00 89.50 104 GLY A C 1
ATOM 802 O O . GLY A 1 104 ? 3.616 11.312 -4.508 1.00 89.50 104 GLY A O 1
ATOM 803 N N . VAL A 1 105 ? 3.508 9.841 -6.193 1.00 92.31 105 VAL A N 1
ATOM 804 C CA . VAL A 1 105 ? 4.229 8.742 -5.556 1.00 92.31 105 VAL A CA 1
ATOM 805 C C . VAL A 1 105 ? 5.720 8.859 -5.858 1.00 92.31 105 VAL A C 1
ATOM 807 O O . VAL A 1 105 ? 6.131 9.104 -6.995 1.00 92.31 105 VAL A O 1
ATOM 810 N N . VAL A 1 106 ? 6.548 8.644 -4.839 1.00 92.38 106 VAL A N 1
ATOM 811 C CA . VAL A 1 106 ? 8.008 8.644 -4.981 1.00 92.38 106 VAL A CA 1
ATOM 812 C C . VAL A 1 106 ? 8.449 7.518 -5.930 1.00 92.38 106 VAL A C 1
ATOM 814 O O . VAL A 1 106 ? 7.888 6.417 -5.867 1.00 92.38 106 VAL A O 1
ATOM 817 N N . PRO A 1 107 ? 9.447 7.736 -6.807 1.00 91.62 107 PRO A N 1
ATOM 818 C CA . PRO A 1 107 ? 9.926 6.684 -7.694 1.00 91.62 107 PRO A CA 1
ATOM 819 C C . PRO A 1 107 ? 10.412 5.434 -6.941 1.00 91.62 107 PRO A C 1
ATOM 821 O O . PRO A 1 107 ? 10.904 5.543 -5.815 1.00 91.62 107 PRO A O 1
ATOM 824 N N . PRO A 1 108 ? 10.324 4.240 -7.558 1.00 92.38 108 PRO A N 1
ATOM 825 C CA . PRO A 1 108 ? 10.750 2.998 -6.927 1.00 92.38 108 PRO A CA 1
ATOM 826 C C . PRO A 1 108 ? 12.221 3.016 -6.517 1.00 92.38 108 PRO A C 1
ATOM 828 O O . PRO A 1 108 ? 13.098 3.412 -7.284 1.00 92.38 108 PRO A O 1
ATOM 831 N N . THR A 1 109 ? 12.503 2.491 -5.331 1.00 90.38 109 THR A N 1
ATOM 832 C CA . THR A 1 109 ? 13.860 2.291 -4.817 1.00 90.38 109 THR A CA 1
ATOM 833 C C . THR A 1 109 ? 14.190 0.807 -4.758 1.00 90.38 109 THR A C 1
ATOM 835 O O . THR A 1 109 ? 13.306 -0.047 -4.718 1.00 90.38 109 THR A O 1
ATOM 838 N N . LEU A 1 110 ? 15.479 0.476 -4.836 1.00 87.88 110 LEU A N 1
ATOM 839 C CA . LEU A 1 110 ? 15.941 -0.907 -4.740 1.00 87.88 110 LEU A CA 1
ATOM 840 C C . LEU A 1 110 ? 15.743 -1.417 -3.308 1.00 87.88 110 LEU A C 1
ATOM 842 O O . LEU A 1 110 ? 16.213 -0.781 -2.364 1.00 87.88 110 LEU A O 1
ATOM 846 N N . VAL A 1 111 ? 15.106 -2.579 -3.146 1.00 80.88 111 VAL A N 1
ATOM 847 C CA . VAL A 1 111 ? 15.057 -3.254 -1.846 1.00 80.88 111 VAL A CA 1
ATOM 848 C C . VAL A 1 111 ? 16.465 -3.773 -1.541 1.00 80.88 111 VAL A C 1
ATOM 850 O O . VAL A 1 111 ? 17.000 -4.573 -2.317 1.00 80.88 111 VAL A O 1
ATOM 853 N N . PRO A 1 112 ? 17.110 -3.335 -0.443 1.00 70.25 112 PRO A N 1
ATOM 854 C CA . PRO A 1 112 ? 18.392 -3.898 -0.059 1.00 70.25 112 PRO A CA 1
ATOM 855 C C . PRO A 1 112 ? 18.200 -5.393 0.227 1.00 70.25 112 PRO A C 1
ATOM 857 O O . PRO A 1 112 ? 17.256 -5.759 0.934 1.00 70.25 112 PRO A O 1
ATOM 860 N N . PRO A 1 113 ? 19.062 -6.273 -0.313 1.00 62.22 113 PRO A N 1
ATOM 861 C CA . PRO A 1 113 ? 18.920 -7.699 -0.084 1.00 62.22 113 PRO A CA 1
ATOM 862 C C . PRO A 1 113 ? 18.957 -7.983 1.426 1.00 62.22 113 PRO A C 1
ATOM 864 O O . PRO A 1 113 ? 19.723 -7.338 2.153 1.00 62.22 113 PRO A O 1
ATOM 867 N N . PRO A 1 114 ? 18.157 -8.947 1.923 1.00 63.56 114 PRO A N 1
ATOM 868 C CA . PRO A 1 114 ? 18.278 -9.383 3.309 1.00 63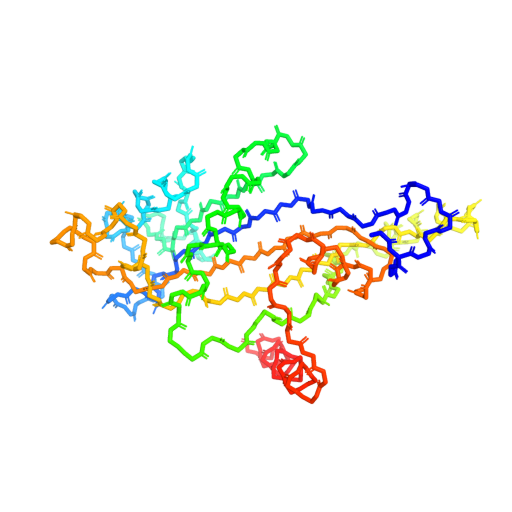.56 114 PRO A CA 1
ATOM 869 C C . PRO A 1 114 ? 19.730 -9.796 3.559 1.00 63.56 114 PRO A C 1
ATOM 871 O O . PRO A 1 114 ? 20.351 -10.365 2.662 1.00 63.56 114 PRO A O 1
ATOM 874 N N . ARG A 1 115 ? 20.276 -9.514 4.753 1.00 59.56 115 ARG A N 1
ATOM 875 C CA . ARG A 1 115 ? 21.650 -9.901 5.126 1.00 59.56 115 ARG A CA 1
ATOM 876 C C . ARG A 1 115 ? 21.810 -11.415 4.950 1.00 59.56 115 ARG A C 1
ATOM 878 O O . ARG A 1 115 ? 21.435 -12.190 5.828 1.00 59.56 115 ARG A O 1
ATOM 885 N N . ARG A 1 116 ? 22.321 -11.843 3.797 1.00 57.56 116 ARG A N 1
ATOM 886 C CA . ARG A 1 116 ? 22.607 -13.243 3.488 1.00 57.56 116 ARG A CA 1
ATOM 887 C C . ARG A 1 116 ? 24.020 -13.556 3.961 1.00 57.56 116 ARG A C 1
ATOM 889 O O . ARG A 1 116 ? 24.866 -12.676 4.101 1.00 57.56 116 ARG A O 1
ATOM 896 N N . SER A 1 117 ? 24.286 -14.827 4.245 1.00 59.25 117 SER A N 1
ATOM 897 C CA . SER A 1 117 ? 25.658 -15.257 4.499 1.00 59.25 117 SER A CA 1
ATOM 898 C C . SER A 1 117 ? 26.494 -15.057 3.227 1.00 59.25 117 SER A C 1
ATOM 900 O O . SER A 1 117 ? 26.013 -15.303 2.118 1.00 59.25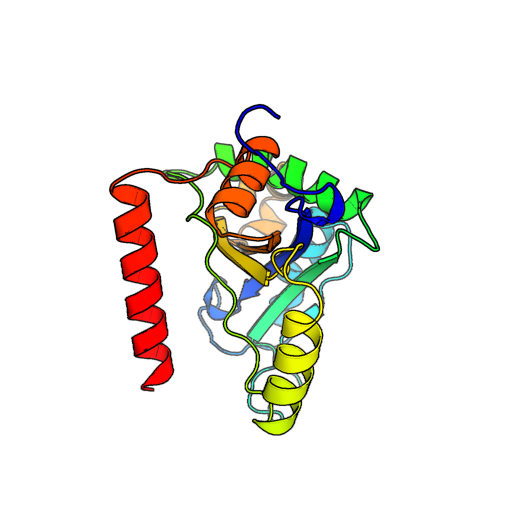 117 SER A O 1
ATOM 902 N N . LYS A 1 118 ? 27.767 -14.663 3.374 1.00 59.03 118 LYS A N 1
ATOM 903 C CA . LYS A 1 118 ? 28.698 -14.452 2.243 1.00 59.03 118 LYS A CA 1
ATOM 904 C C . LYS A 1 118 ? 28.768 -15.657 1.286 1.00 59.03 118 LYS A C 1
ATOM 906 O O . LYS A 1 118 ? 29.015 -15.497 0.095 1.00 59.03 118 LYS A O 1
ATOM 911 N N . ALA A 1 119 ? 28.519 -16.867 1.794 1.00 61.00 119 ALA A N 1
ATOM 912 C CA . ALA A 1 119 ? 28.473 -18.098 1.007 1.00 61.00 119 ALA A CA 1
ATOM 913 C C . ALA A 1 119 ? 27.239 -18.187 0.084 1.00 61.00 119 ALA A C 1
ATOM 915 O O . ALA A 1 119 ? 27.362 -18.629 -1.058 1.00 61.00 119 ALA A O 1
ATOM 916 N N . ALA A 1 120 ? 26.067 -17.735 0.544 1.00 61.56 120 ALA A N 1
ATOM 917 C CA . ALA A 1 120 ? 24.844 -17.703 -0.259 1.00 61.56 120 ALA A CA 1
ATOM 918 C C . ALA A 1 120 ? 24.906 -16.617 -1.348 1.00 61.56 120 ALA A C 1
ATOM 920 O O . ALA A 1 120 ? 24.473 -16.850 -2.477 1.00 61.56 120 ALA A O 1
ATOM 921 N N . GLU A 1 121 ? 25.516 -15.468 -1.041 1.00 60.03 121 GLU A N 1
ATOM 922 C CA . GLU A 1 121 ? 25.784 -14.404 -2.019 1.00 60.03 121 GLU A CA 1
ATOM 923 C C . GLU A 1 121 ? 26.762 -14.871 -3.105 1.00 60.03 121 GLU A C 1
ATOM 925 O O . GLU A 1 121 ? 26.499 -14.688 -4.293 1.00 60.03 121 GLU A O 1
ATOM 930 N N . ALA A 1 122 ? 27.844 -15.561 -2.726 1.00 61.38 122 ALA A N 1
ATOM 931 C CA . ALA A 1 122 ? 28.808 -16.115 -3.675 1.00 61.38 122 ALA A CA 1
ATOM 932 C C . ALA A 1 122 ? 28.196 -17.201 -4.579 1.00 61.38 122 ALA A C 1
ATOM 934 O O . ALA A 1 122 ? 28.501 -17.254 -5.771 1.00 61.38 122 ALA A O 1
ATOM 935 N N . ALA A 1 123 ? 27.311 -18.053 -4.052 1.00 62.59 123 ALA A N 1
ATOM 936 C CA . ALA A 1 123 ? 26.617 -19.071 -4.843 1.00 62.59 123 ALA A CA 1
ATOM 937 C C . ALA A 1 123 ? 25.631 -18.454 -5.854 1.00 62.59 123 ALA A C 1
ATOM 939 O O . ALA A 1 123 ? 25.548 -18.907 -6.998 1.00 62.59 123 ALA A O 1
ATOM 940 N N . GLN A 1 124 ? 24.917 -17.396 -5.462 1.00 63.78 124 GLN A N 1
ATOM 941 C CA . GLN A 1 124 ? 23.992 -16.679 -6.340 1.00 63.78 124 GLN A CA 1
ATOM 942 C C . GLN A 1 124 ? 24.733 -15.841 -7.392 1.00 63.78 124 GLN A C 1
ATOM 944 O O . GLN A 1 124 ? 24.337 -15.849 -8.555 1.00 63.78 124 GLN A O 1
ATOM 949 N N . ALA A 1 125 ? 25.848 -15.202 -7.025 1.00 61.00 125 ALA A N 1
ATOM 950 C CA . ALA A 1 125 ? 26.724 -14.493 -7.956 1.00 61.00 125 ALA A CA 1
ATOM 951 C C . ALA A 1 125 ? 27.349 -15.441 -8.992 1.00 61.00 125 ALA A C 1
ATOM 953 O O . ALA A 1 125 ? 27.397 -15.109 -10.171 1.00 61.00 125 ALA A O 1
ATOM 954 N N . ARG A 1 126 ? 27.753 -16.655 -8.585 1.00 60.38 126 ARG A N 1
ATOM 955 C CA . ARG A 1 126 ? 28.249 -17.696 -9.505 1.00 60.38 126 ARG A CA 1
ATOM 956 C C . ARG A 1 126 ? 27.165 -18.200 -10.462 1.00 60.38 126 ARG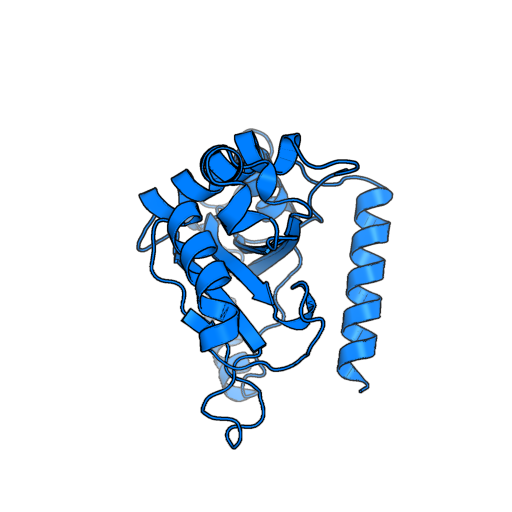 A C 1
ATOM 958 O O . ARG A 1 126 ? 27.460 -18.403 -11.633 1.00 60.38 126 ARG A O 1
ATOM 965 N N . LYS A 1 127 ? 25.917 -18.357 -10.001 1.00 59.00 127 LYS A N 1
ATOM 966 C CA . LYS A 1 127 ? 24.776 -18.684 -10.879 1.00 59.00 127 LYS A CA 1
ATOM 967 C C . LYS A 1 127 ? 24.433 -17.547 -11.847 1.00 59.00 127 LYS A C 1
ATOM 969 O O . LYS A 1 127 ? 24.161 -17.820 -13.007 1.00 59.00 127 LYS A O 1
ATOM 974 N N . ALA A 1 128 ? 24.479 -16.293 -11.398 1.00 56.59 128 ALA A N 1
ATOM 975 C CA . ALA A 1 128 ? 24.227 -15.122 -12.242 1.00 56.59 128 ALA A CA 1
ATOM 976 C C . ALA A 1 128 ? 25.352 -14.869 -13.266 1.00 56.59 128 ALA A C 1
ATOM 978 O O . ALA A 1 128 ? 25.085 -14.403 -14.368 1.00 56.59 128 ALA A O 1
ATOM 979 N N . ALA A 1 129 ? 26.600 -15.214 -12.930 1.00 53.72 129 ALA A N 1
ATOM 980 C CA . ALA A 1 129 ? 27.748 -15.106 -13.831 1.00 53.72 129 ALA A CA 1
ATOM 981 C C . ALA A 1 129 ? 27.717 -16.114 -14.995 1.00 53.72 129 ALA A C 1
ATOM 983 O O . ALA A 1 129 ? 28.405 -15.911 -15.987 1.00 53.72 129 ALA A O 1
ATOM 984 N N . LEU A 1 130 ? 26.925 -17.187 -14.900 1.00 54.22 130 LEU A N 1
ATOM 985 C CA . LEU A 1 130 ? 26.826 -18.201 -15.955 1.00 54.22 130 LEU A CA 1
ATOM 986 C C . LEU A 1 130 ? 25.919 -17.785 -17.125 1.00 54.22 130 LEU A C 1
ATOM 988 O O . LEU A 1 130 ? 25.961 -18.435 -18.165 1.00 54.22 130 LEU A O 1
ATOM 992 N N . ASP A 1 131 ? 25.141 -16.703 -16.998 1.00 52.75 131 ASP A N 1
ATOM 993 C CA . ASP A 1 131 ? 24.217 -16.258 -18.046 1.00 52.75 131 ASP A CA 1
ATOM 994 C C . ASP A 1 131 ? 24.299 -14.736 -18.265 1.00 52.75 131 ASP A C 1
ATOM 996 O O . ASP A 1 131 ? 23.422 -13.957 -17.895 1.00 52.75 131 ASP A O 1
ATOM 1000 N N . HIS A 1 132 ? 25.389 -14.286 -18.898 1.00 53.53 132 HIS A N 1
ATOM 1001 C CA . HIS A 1 132 ? 25.659 -12.874 -19.224 1.00 53.53 132 HIS A CA 1
ATOM 1002 C C . HIS A 1 132 ? 24.628 -12.209 -20.165 1.00 53.53 132 HIS A C 1
ATOM 1004 O O . HIS A 1 132 ? 24.792 -11.045 -20.536 1.00 53.53 132 HIS A O 1
ATOM 1010 N N . ARG A 1 133 ? 23.574 -12.922 -20.586 1.00 57.44 133 ARG A N 1
ATOM 1011 C CA . ARG A 1 133 ? 22.565 -12.428 -21.536 1.00 57.44 133 ARG A CA 1
ATOM 1012 C C . ARG A 1 133 ? 21.322 -11.834 -20.866 1.00 57.44 133 ARG A C 1
ATOM 1014 O O . ARG A 1 133 ? 20.640 -11.035 -21.505 1.00 57.44 133 ARG A O 1
ATOM 1021 N N . LYS A 1 134 ? 21.029 -12.166 -19.601 1.00 60.22 134 LYS A N 1
ATOM 1022 C CA . LYS A 1 134 ? 19.824 -11.699 -18.886 1.00 60.22 134 LYS A CA 1
ATOM 1023 C C . LYS A 1 134 ? 20.215 -10.844 -17.680 1.00 60.22 134 LYS A C 1
ATOM 1025 O O . LYS A 1 134 ? 20.914 -11.308 -16.786 1.00 60.22 134 LYS A O 1
ATOM 1030 N N . ALA A 1 135 ? 19.769 -9.587 -17.640 1.00 62.88 135 ALA A N 1
ATOM 1031 C CA . ALA A 1 135 ? 19.904 -8.780 -16.428 1.00 62.88 135 ALA A CA 1
ATOM 1032 C C . ALA A 1 135 ? 19.074 -9.440 -15.308 1.00 62.88 135 ALA A C 1
ATOM 1034 O O . ALA A 1 135 ? 17.906 -9.754 -15.549 1.00 62.88 135 ALA A O 1
ATOM 1035 N N . PRO A 1 136 ? 19.643 -9.690 -14.114 1.00 72.06 136 PRO A N 1
ATOM 1036 C CA . PRO A 1 136 ? 18.896 -10.319 -13.034 1.00 72.06 136 PRO A CA 1
ATOM 1037 C C . PRO A 1 136 ? 17.785 -9.379 -12.564 1.00 72.06 136 PRO A C 1
ATOM 1039 O O . PRO A 1 136 ? 18.050 -8.207 -12.287 1.00 72.06 136 PRO A O 1
ATOM 1042 N N . LEU A 1 137 ? 16.560 -9.900 -12.458 1.00 81.56 137 LEU A N 1
ATOM 1043 C CA . LEU A 1 137 ? 15.450 -9.188 -11.830 1.00 81.56 137 LEU A CA 1
ATOM 1044 C C . LEU A 1 137 ? 15.794 -8.914 -10.363 1.00 81.56 137 LEU A C 1
ATOM 1046 O O . LEU A 1 137 ? 16.284 -9.791 -9.646 1.00 81.56 137 LEU A O 1
ATOM 1050 N N . LYS A 1 138 ? 15.558 -7.678 -9.937 1.00 88.12 138 LYS A N 1
ATOM 1051 C CA . LYS A 1 138 ? 15.752 -7.209 -8.569 1.00 88.12 138 LYS A CA 1
ATOM 1052 C C . LYS A 1 138 ? 14.425 -6.718 -8.018 1.00 88.12 138 LYS A C 1
ATOM 1054 O O . LYS A 1 138 ? 13.593 -6.211 -8.766 1.00 88.12 138 LYS A O 1
ATOM 1059 N N . GLU A 1 139 ? 14.253 -6.859 -6.711 1.00 90.75 139 GLU A N 1
ATOM 1060 C CA . GLU A 1 139 ? 13.068 -6.363 -6.021 1.00 90.75 139 GLU A CA 1
ATOM 1061 C C . GLU A 1 139 ? 13.192 -4.852 -5.785 1.00 90.75 139 GLU A C 1
ATOM 1063 O O . GLU A 1 139 ? 14.204 -4.353 -5.283 1.00 90.75 139 GLU A O 1
ATOM 1068 N N . HIS A 1 140 ? 12.150 -4.125 -6.158 1.00 93.69 140 HIS A N 1
ATOM 1069 C CA . HIS A 1 140 ? 12.008 -2.691 -5.985 1.00 93.69 140 HIS A CA 1
ATOM 1070 C C . HIS A 1 140 ? 10.722 -2.396 -5.218 1.00 93.69 140 HIS A C 1
ATOM 1072 O O . HIS A 1 140 ? 9.746 -3.140 -5.313 1.00 93.69 140 HIS A O 1
ATOM 1078 N N . PHE A 1 141 ? 10.695 -1.289 -4.482 1.00 94.62 141 PHE A N 1
ATOM 1079 C CA . PHE A 1 141 ? 9.483 -0.847 -3.804 1.00 94.62 141 PHE A CA 1
ATOM 1080 C C . PHE A 1 141 ? 9.319 0.668 -3.834 1.00 94.62 141 PHE A C 1
ATOM 1082 O O . PHE A 1 141 ? 10.293 1.416 -3.926 1.00 94.62 141 PHE A O 1
ATOM 1089 N N . THR A 1 142 ? 8.075 1.112 -3.714 1.00 94.50 142 THR A N 1
ATOM 1090 C CA . THR A 1 142 ? 7.738 2.485 -3.332 1.00 94.50 142 THR A CA 1
ATOM 1091 C C . THR A 1 142 ? 6.703 2.440 -2.212 1.00 94.50 142 THR A C 1
ATOM 1093 O O . THR A 1 142 ? 5.839 1.564 -2.211 1.00 94.50 142 THR A O 1
ATOM 1096 N N . GLU A 1 143 ? 6.831 3.328 -1.228 1.00 93.44 143 GLU A N 1
ATOM 1097 C CA . GLU A 1 143 ? 5.908 3.461 -0.098 1.00 93.44 143 GLU A CA 1
ATOM 1098 C C . GLU A 1 143 ? 5.411 4.906 -0.041 1.00 93.44 143 GLU A C 1
ATOM 1100 O O . GLU A 1 143 ? 6.197 5.844 -0.171 1.00 93.44 143 GLU A O 1
ATOM 1105 N N . PHE A 1 144 ? 4.109 5.085 0.163 1.00 92.88 144 PHE A N 1
ATOM 1106 C CA . PHE A 1 144 ? 3.486 6.394 0.331 1.00 92.88 144 PHE A CA 1
ATOM 1107 C C . PHE A 1 144 ? 2.290 6.312 1.281 1.00 92.88 144 PHE A C 1
ATOM 1109 O O . PHE A 1 144 ? 1.754 5.235 1.558 1.00 92.88 144 PHE A O 1
ATOM 1116 N N . LYS A 1 145 ? 1.877 7.469 1.802 1.00 91.69 145 LYS A N 1
ATOM 1117 C CA . LYS A 1 145 ? 0.736 7.598 2.709 1.00 91.69 145 LYS A CA 1
ATOM 1118 C C . LYS A 1 145 ? -0.464 8.173 1.964 1.00 91.69 145 LYS A C 1
ATOM 1120 O O . LYS A 1 145 ? -0.352 9.200 1.307 1.00 91.69 145 LYS A O 1
ATOM 1125 N N . VAL A 1 146 ? -1.614 7.533 2.126 1.00 91.38 146 VAL A N 1
ATOM 1126 C CA . VAL A 1 146 ? -2.929 8.089 1.795 1.00 91.38 146 VAL A CA 1
ATOM 1127 C C . VAL A 1 146 ? -3.452 8.741 3.069 1.00 91.38 146 VAL A C 1
ATOM 1129 O O . VAL A 1 146 ? -3.540 8.079 4.101 1.00 91.38 146 VAL A O 1
ATOM 1132 N N . GLY A 1 147 ? -3.694 10.049 3.034 1.00 86.81 147 GLY A N 1
ATOM 1133 C CA . GLY A 1 147 ? -3.896 10.870 4.228 1.00 86.81 147 GLY A CA 1
ATOM 1134 C C . GLY A 1 147 ? -5.327 10.896 4.755 1.00 86.81 147 GLY A C 1
ATOM 1135 O O . GLY A 1 147 ? -5.494 10.943 5.970 1.00 86.81 147 GLY A O 1
ATOM 1136 N N . ASN A 1 148 ? -6.322 10.868 3.866 1.00 85.69 148 ASN A N 1
ATOM 1137 C CA . ASN A 1 148 ? -7.741 10.903 4.214 1.00 85.69 148 ASN A CA 1
ATOM 1138 C C . ASN A 1 148 ? -8.489 9.726 3.574 1.00 85.69 148 ASN A C 1
ATOM 1140 O O . ASN A 1 148 ? -8.782 9.743 2.374 1.00 85.69 148 ASN A O 1
ATOM 1144 N N . LEU A 1 149 ? -8.812 8.720 4.388 1.00 88.06 149 LEU A N 1
ATOM 1145 C CA . LEU A 1 149 ? -9.558 7.536 3.954 1.00 88.06 149 LEU A CA 1
ATOM 1146 C C . LEU A 1 149 ? -11.059 7.782 3.785 1.00 88.06 149 LEU A C 1
ATOM 1148 O O . LEU A 1 149 ? -11.685 7.062 3.016 1.00 88.06 149 LEU A O 1
ATOM 1152 N N . LEU A 1 150 ? -11.632 8.814 4.414 1.00 87.31 150 LEU A N 1
ATOM 1153 C CA . LEU A 1 150 ? -13.062 9.143 4.281 1.00 87.31 150 LEU A CA 1
ATOM 1154 C C . LEU A 1 150 ? -13.461 9.551 2.857 1.00 87.31 150 LEU A C 1
ATOM 1156 O O . LEU A 1 150 ? -14.639 9.652 2.552 1.00 87.31 150 LEU A O 1
ATOM 1160 N N . THR A 1 151 ? -12.478 9.757 1.979 1.00 84.12 151 THR A N 1
ATOM 1161 C CA . THR A 1 151 ? -12.680 9.960 0.538 1.00 84.12 151 THR A CA 1
ATOM 1162 C C . THR A 1 151 ? -13.127 8.696 -0.202 1.00 84.12 151 THR A C 1
ATOM 1164 O O . THR A 1 151 ? -13.473 8.764 -1.380 1.00 84.12 151 THR A O 1
ATOM 1167 N N . TYR A 1 152 ? -13.098 7.534 0.456 1.00 89.25 152 TYR A N 1
ATOM 1168 C CA . TYR A 1 152 ? -13.633 6.298 -0.093 1.00 89.25 152 TYR A CA 1
ATOM 1169 C C . TYR A 1 152 ? -15.160 6.241 0.102 1.00 89.25 152 TYR A C 1
ATOM 1171 O O . TYR A 1 152 ? -15.611 6.347 1.247 1.00 89.25 152 TYR A O 1
ATOM 1179 N N . PRO A 1 153 ? -15.961 6.012 -0.960 1.00 88.44 153 PRO A N 1
ATOM 1180 C CA . PRO A 1 153 ? -17.424 6.095 -0.885 1.00 88.44 153 PRO A CA 1
ATOM 1181 C C . PRO A 1 153 ? -18.065 5.230 0.209 1.00 88.44 153 PRO A C 1
ATOM 1183 O O . PRO A 1 153 ? -18.982 5.680 0.893 1.00 88.44 153 PRO A O 1
ATOM 1186 N N . ASP A 1 154 ? -17.565 4.011 0.431 1.00 88.75 154 ASP A N 1
ATOM 1187 C CA . ASP A 1 154 ? -18.145 3.108 1.438 1.00 88.75 154 ASP A CA 1
ATOM 1188 C C . ASP A 1 154 ? -17.920 3.624 2.873 1.00 88.75 154 ASP A C 1
ATOM 1190 O O . ASP A 1 154 ? -18.710 3.339 3.777 1.00 88.75 154 ASP A O 1
ATOM 1194 N N . PHE A 1 155 ? -16.851 4.396 3.094 1.00 91.44 155 PHE A N 1
ATOM 1195 C CA . PHE A 1 155 ? -16.558 5.013 4.389 1.00 91.44 155 PHE A CA 1
ATOM 1196 C C . PHE A 1 155 ? -17.319 6.318 4.575 1.00 91.44 155 PHE A C 1
ATOM 1198 O O . PHE A 1 155 ? -17.781 6.587 5.680 1.00 91.44 155 PHE A O 1
ATOM 1205 N N . GLU A 1 156 ? -17.509 7.088 3.504 1.00 87.19 156 GLU A N 1
ATOM 1206 C CA . GLU A 1 156 ? -18.346 8.289 3.509 1.00 87.19 156 GLU A CA 1
ATOM 1207 C C . GLU A 1 156 ? -19.797 7.954 3.891 1.00 87.19 156 GLU A C 1
ATOM 1209 O O . GLU A 1 156 ? -20.376 8.591 4.771 1.00 87.19 156 GLU A O 1
ATOM 1214 N N . GLN A 1 157 ? -20.362 6.888 3.313 1.00 88.56 157 GLN A N 1
ATOM 1215 C CA . GLN A 1 157 ? -21.712 6.412 3.646 1.00 88.56 157 GLN A CA 1
ATOM 1216 C C . GLN A 1 157 ? -21.855 5.985 5.114 1.00 88.56 157 GLN A C 1
ATOM 1218 O O . GLN A 1 157 ? -22.939 6.080 5.686 1.00 88.56 157 GLN A O 1
ATOM 1223 N N . ASN A 1 158 ? -20.760 5.535 5.731 1.00 88.31 158 ASN A N 1
ATOM 1224 C CA . ASN A 1 158 ? -20.706 5.073 7.116 1.00 88.31 158 ASN A CA 1
ATOM 1225 C C . ASN A 1 158 ? -19.846 6.005 7.986 1.00 88.31 158 ASN A C 1
ATOM 1227 O O . ASN A 1 158 ? -19.126 5.543 8.876 1.00 88.31 158 ASN A O 1
ATOM 1231 N N . PHE A 1 159 ? -19.921 7.319 7.735 1.00 85.62 159 PHE A N 1
ATOM 1232 C CA . PHE A 1 159 ? -19.056 8.324 8.360 1.00 85.62 159 PHE A CA 1
ATOM 1233 C C . PHE A 1 159 ? -18.988 8.197 9.886 1.00 85.62 159 PHE A C 1
ATOM 1235 O O . PHE A 1 159 ? -17.901 8.202 10.451 1.00 85.62 159 PHE A O 1
ATOM 1242 N N . SER A 1 160 ? -20.126 8.003 10.561 1.00 87.38 160 SER A N 1
ATOM 1243 C CA . SER A 1 160 ? -20.174 7.898 12.028 1.00 87.38 160 SER A CA 1
ATOM 1244 C C . SER A 1 160 ? -19.343 6.743 12.594 1.00 87.38 160 SER A C 1
ATOM 1246 O O . SER A 1 160 ? -18.926 6.794 13.745 1.00 87.38 160 SER A O 1
ATOM 1248 N N . LEU A 1 161 ? -19.134 5.682 11.809 1.00 87.31 161 LEU A N 1
ATOM 1249 C CA . LEU A 1 161 ? -18.326 4.532 12.204 1.00 87.31 161 LEU A CA 1
ATOM 1250 C C . LEU A 1 161 ? -16.845 4.745 11.865 1.00 87.31 161 LEU A C 1
ATOM 1252 O O . LEU A 1 161 ? -15.980 4.332 12.631 1.00 87.31 161 LEU A O 1
ATOM 1256 N N . PHE A 1 162 ? -16.556 5.383 10.728 1.00 87.31 162 PHE A N 1
ATOM 1257 C CA . PHE A 1 162 ? -15.207 5.489 10.168 1.00 87.31 162 PHE A CA 1
ATOM 1258 C C . PHE A 1 162 ? -14.540 6.858 10.332 1.00 87.31 162 PHE A C 1
ATOM 1260 O O . PHE A 1 162 ? -13.394 7.009 9.919 1.00 87.31 162 PHE A O 1
ATOM 1267 N N . GLU A 1 163 ? -15.179 7.828 10.986 1.00 84.12 163 GLU A N 1
ATOM 1268 C CA . GLU A 1 163 ? -14.584 9.123 11.350 1.00 84.12 163 GLU A CA 1
ATOM 1269 C C . GLU A 1 163 ? -13.178 9.003 11.986 1.00 84.12 163 GLU A C 1
ATOM 1271 O O . GLU A 1 163 ? -12.307 9.822 11.670 1.00 84.12 163 GLU A O 1
ATOM 1276 N N . PRO A 1 164 ? -12.878 7.980 12.821 1.00 84.25 164 PRO A N 1
ATOM 1277 C CA . PRO A 1 164 ? -11.540 7.815 13.382 1.00 84.25 164 PRO A CA 1
ATOM 1278 C C . PRO A 1 164 ? -10.442 7.473 12.367 1.00 84.25 164 PRO A C 1
ATOM 1280 O O . PRO A 1 164 ? -9.253 7.598 12.683 1.00 84.25 164 PRO A O 1
ATOM 1283 N N . LEU A 1 165 ? -10.803 7.044 11.154 1.00 83.50 165 LEU A N 1
ATOM 1284 C CA . LEU A 1 165 ? -9.845 6.705 10.111 1.00 83.50 165 LEU A CA 1
ATOM 1285 C C . LEU A 1 165 ? -9.149 7.967 9.595 1.00 83.50 165 LEU A C 1
ATOM 1287 O O . LEU A 1 165 ? -9.742 8.818 8.939 1.00 83.50 165 LEU A O 1
ATOM 1291 N N . ARG A 1 166 ? -7.845 8.061 9.858 1.00 81.12 166 ARG A N 1
ATOM 1292 C CA . ARG A 1 166 ? -6.986 9.090 9.270 1.00 81.12 166 ARG A CA 1
ATOM 1293 C C . ARG A 1 166 ? -6.517 8.628 7.896 1.00 81.12 166 ARG A C 1
ATOM 1295 O O . ARG A 1 166 ? -7.157 8.893 6.882 1.00 81.12 166 ARG A O 1
ATOM 1302 N N . GLY A 1 167 ? -5.425 7.874 7.889 1.00 88.12 167 GLY A N 1
ATOM 1303 C CA . GLY A 1 167 ? -4.740 7.461 6.680 1.00 88.12 167 GLY A CA 1
ATOM 1304 C C . GLY A 1 167 ? -4.301 6.007 6.708 1.00 88.12 167 GLY A C 1
ATOM 1305 O O . GLY A 1 167 ? -4.392 5.328 7.728 1.00 88.12 167 GLY A O 1
ATOM 1306 N N . MET A 1 168 ? -3.771 5.561 5.576 1.00 93.19 168 MET A N 1
ATOM 1307 C CA . MET A 1 168 ? -3.100 4.271 5.434 1.00 93.19 168 MET A CA 1
ATOM 1308 C C . MET A 1 168 ? -1.772 4.445 4.709 1.00 93.19 168 MET A C 1
ATOM 1310 O O . MET A 1 168 ? -1.584 5.382 3.932 1.00 93.19 168 MET A O 1
ATOM 1314 N N . ARG A 1 169 ? -0.859 3.505 4.919 1.00 94.31 169 ARG A N 1
ATOM 1315 C CA . ARG A 1 169 ? 0.338 3.345 4.101 1.00 94.31 169 ARG A CA 1
ATOM 1316 C C . ARG A 1 169 ? 0.089 2.311 3.029 1.00 94.31 169 ARG A C 1
ATOM 1318 O O . ARG A 1 169 ? -0.439 1.237 3.316 1.00 94.31 169 ARG A O 1
ATOM 1325 N N . VAL A 1 170 ? 0.543 2.624 1.826 1.00 96.19 170 VAL A N 1
ATOM 1326 C CA . VAL A 1 170 ? 0.569 1.697 0.705 1.00 96.19 170 VAL A CA 1
ATOM 1327 C C . VAL A 1 170 ? 2.011 1.508 0.279 1.00 96.19 170 VAL A C 1
ATOM 1329 O O . VAL A 1 170 ? 2.728 2.476 0.029 1.00 96.19 170 VAL A O 1
ATOM 1332 N N . ARG A 1 171 ? 2.426 0.251 0.182 1.00 96.31 171 ARG A N 1
ATOM 1333 C CA . ARG A 1 171 ? 3.714 -0.157 -0.353 1.00 96.31 171 ARG A CA 1
ATOM 1334 C C . ARG A 1 171 ? 3.491 -1.025 -1.581 1.00 96.31 171 ARG A C 1
ATOM 1336 O O . ARG A 1 171 ? 2.915 -2.105 -1.493 1.00 96.31 171 ARG A O 1
ATOM 1343 N N . LEU A 1 172 ? 3.974 -0.554 -2.724 1.00 96.88 172 LEU A N 1
ATOM 1344 C CA . LEU A 1 172 ? 3.958 -1.295 -3.981 1.00 96.88 172 LEU A CA 1
ATOM 1345 C C . LEU A 1 172 ? 5.291 -2.027 -4.124 1.00 96.88 172 LEU A C 1
ATOM 1347 O O . LEU A 1 172 ? 6.346 -1.391 -4.061 1.00 96.88 172 LEU A O 1
ATOM 1351 N N . VAL A 1 173 ? 5.245 -3.343 -4.314 1.00 96.00 173 VAL A N 1
ATOM 1352 C CA . VAL A 1 173 ? 6.420 -4.205 -4.487 1.00 96.00 173 VAL A CA 1
ATOM 1353 C C . VAL A 1 173 ? 6.457 -4.703 -5.924 1.00 96.00 173 VAL A C 1
ATOM 1355 O O . VAL A 1 173 ? 5.450 -5.154 -6.471 1.00 96.00 173 VAL A O 1
ATOM 1358 N N . MET A 1 174 ? 7.618 -4.577 -6.554 1.00 94.50 174 MET A N 1
ATOM 1359 C CA . MET A 1 174 ? 7.831 -4.887 -7.962 1.00 94.50 174 MET A CA 1
ATOM 1360 C C . MET A 1 174 ? 9.130 -5.657 -8.143 1.00 94.50 174 MET A C 1
ATOM 1362 O O . MET A 1 174 ? 10.053 -5.559 -7.338 1.00 94.50 174 MET A O 1
ATOM 1366 N N . GLU A 1 175 ? 9.234 -6.353 -9.262 1.00 92.56 175 GLU A N 1
ATOM 1367 C CA . GLU A 1 175 ? 10.484 -6.907 -9.759 1.00 92.56 175 GLU A CA 1
ATOM 1368 C C . GLU A 1 175 ? 10.812 -6.287 -11.110 1.00 92.56 175 GLU A C 1
ATOM 1370 O O . GLU A 1 175 ? 9.940 -6.172 -11.967 1.00 92.56 175 GLU A O 1
ATOM 1375 N N . GLY A 1 176 ? 12.069 -5.907 -11.319 1.00 89.06 176 GLY A N 1
ATOM 1376 C CA . GLY A 1 176 ? 12.533 -5.333 -12.579 1.00 89.06 176 GLY A CA 1
ATOM 1377 C C . GLY A 1 176 ? 14.053 -5.315 -12.682 1.00 89.06 176 GLY A C 1
ATOM 1378 O O . GLY A 1 176 ? 14.761 -5.579 -11.711 1.00 89.06 176 GLY A O 1
ATOM 1379 N N . ALA A 1 177 ? 14.575 -5.022 -13.874 1.00 86.00 177 ALA A N 1
ATOM 1380 C CA . ALA A 1 177 ? 16.018 -4.887 -14.082 1.00 86.00 177 ALA A CA 1
ATOM 1381 C C . ALA A 1 177 ? 16.570 -3.574 -13.491 1.00 86.00 177 ALA A C 1
ATOM 1383 O O . ALA A 1 177 ? 17.728 -3.517 -13.061 1.00 86.00 177 ALA A O 1
ATOM 1384 N N . SER A 1 178 ? 15.744 -2.524 -13.463 1.00 86.25 178 SER A N 1
ATOM 1385 C CA . SER A 1 178 ? 16.088 -1.213 -12.922 1.00 86.25 178 SER A CA 1
ATOM 1386 C C . SER A 1 178 ? 14.892 -0.509 -12.269 1.00 86.25 178 SER A C 1
ATOM 1388 O O . SER A 1 178 ? 13.728 -0.821 -12.533 1.00 86.25 178 SER A O 1
ATOM 1390 N N . ALA A 1 179 ? 15.188 0.509 -11.454 1.00 88.00 179 ALA A N 1
ATOM 1391 C CA . ALA A 1 179 ? 14.177 1.391 -10.873 1.00 88.00 179 ALA A CA 1
ATOM 1392 C C . ALA A 1 179 ? 13.401 2.177 -11.946 1.00 88.00 179 ALA A C 1
ATOM 1394 O O . ALA A 1 179 ? 12.204 2.402 -11.792 1.00 88.00 179 ALA A O 1
ATOM 1395 N N . ALA A 1 180 ? 14.063 2.548 -13.048 1.00 87.94 180 ALA A N 1
ATOM 1396 C CA . ALA A 1 180 ? 13.434 3.238 -14.172 1.00 87.94 180 ALA A CA 1
ATOM 1397 C C . ALA A 1 180 ? 12.409 2.345 -14.886 1.00 87.94 180 ALA A C 1
ATOM 1399 O O . ALA A 1 180 ? 11.324 2.813 -15.228 1.00 87.94 180 ALA A O 1
ATOM 1400 N N . ASP A 1 181 ? 12.708 1.051 -15.043 1.00 88.62 181 ASP A N 1
ATOM 1401 C CA . ASP A 1 181 ? 11.758 0.095 -15.621 1.00 88.62 181 ASP A CA 1
ATOM 1402 C C . ASP A 1 181 ? 10.534 -0.084 -14.714 1.00 88.62 181 ASP A C 1
ATOM 1404 O O . ASP A 1 181 ? 9.397 -0.080 -15.186 1.00 88.62 181 ASP A O 1
ATOM 1408 N N . CYS A 1 182 ? 10.751 -0.170 -13.397 1.00 91.50 182 CYS A N 1
ATOM 1409 C CA . CYS A 1 182 ? 9.667 -0.232 -12.415 1.00 91.50 182 CYS A CA 1
ATOM 1410 C C . CYS A 1 182 ? 8.831 1.060 -12.406 1.00 91.50 182 CYS A C 1
ATOM 1412 O O . CYS A 1 182 ? 7.607 1.003 -12.322 1.00 91.50 182 CYS A O 1
ATOM 1414 N N . ALA A 1 183 ? 9.459 2.230 -12.555 1.00 91.75 183 ALA A N 1
ATOM 1415 C CA . ALA A 1 183 ? 8.749 3.500 -12.698 1.00 91.75 183 ALA A CA 1
ATOM 1416 C C . ALA A 1 183 ? 7.901 3.530 -13.981 1.00 91.75 183 ALA A C 1
ATOM 1418 O O . ALA A 1 183 ? 6.754 3.972 -13.966 1.00 91.75 183 ALA A O 1
ATOM 1419 N N . ALA A 1 184 ? 8.426 3.012 -15.094 1.00 90.62 184 ALA A N 1
ATOM 1420 C CA . ALA A 1 184 ? 7.676 2.908 -16.341 1.00 90.62 184 ALA A CA 1
ATOM 1421 C C . ALA A 1 184 ? 6.489 1.935 -16.234 1.00 90.62 184 ALA A C 1
ATOM 1423 O O . ALA A 1 184 ? 5.432 2.223 -16.796 1.00 90.62 184 ALA A O 1
ATOM 1424 N N . LEU A 1 185 ? 6.635 0.827 -15.495 1.00 92.56 185 LEU A N 1
ATOM 1425 C CA . LEU A 1 185 ? 5.527 -0.071 -15.154 1.00 92.56 185 LEU A CA 1
ATOM 1426 C C . LEU A 1 185 ? 4.433 0.676 -14.384 1.00 92.56 185 LEU A C 1
ATOM 1428 O O . LEU A 1 185 ? 3.282 0.655 -14.808 1.00 92.56 185 LEU A O 1
ATOM 1432 N N . LEU A 1 186 ? 4.786 1.356 -13.290 1.00 94.19 186 LEU A N 1
ATOM 1433 C CA . LEU A 1 186 ? 3.826 2.101 -12.470 1.00 94.19 186 LEU A CA 1
ATOM 1434 C C . LEU A 1 186 ? 3.123 3.206 -13.266 1.00 94.19 186 LEU A C 1
ATOM 1436 O O . LEU A 1 186 ? 1.905 3.332 -13.184 1.00 94.19 186 LEU A O 1
ATOM 1440 N N . GLY A 1 187 ? 3.858 3.938 -14.106 1.00 92.31 187 GLY A N 1
ATOM 1441 C CA . GLY A 1 187 ? 3.262 4.911 -15.022 1.00 92.31 187 GLY A CA 1
ATOM 1442 C C . GLY A 1 187 ? 2.331 4.270 -16.060 1.00 92.31 187 GLY A C 1
ATOM 1443 O O . GLY A 1 187 ? 1.345 4.880 -16.458 1.00 92.31 187 GLY A O 1
ATOM 1444 N N . GLY A 1 188 ? 2.604 3.030 -16.481 1.00 91.12 188 GLY A N 1
ATOM 1445 C CA . GLY A 1 188 ? 1.702 2.240 -17.325 1.00 91.12 188 GLY A CA 1
ATOM 1446 C C . GLY A 1 188 ? 0.442 1.758 -16.600 1.00 91.12 188 GLY A C 1
ATOM 1447 O O . GLY A 1 188 ? -0.578 1.551 -17.246 1.00 91.12 188 GLY A O 1
ATOM 1448 N N . LEU A 1 189 ? 0.503 1.630 -15.274 1.00 93.19 189 LEU A N 1
ATOM 1449 C CA . LEU A 1 189 ? -0.626 1.336 -14.386 1.00 93.19 189 LEU A CA 1
ATOM 1450 C C . LEU A 1 189 ? -1.317 2.615 -13.879 1.00 93.19 189 LEU A C 1
ATOM 1452 O O . LEU A 1 189 ? -2.038 2.573 -12.886 1.00 93.19 189 LEU A O 1
ATOM 1456 N N . SER A 1 190 ? -1.079 3.756 -14.536 1.00 93.88 190 SER A N 1
ATOM 1457 C CA . SER A 1 190 ? -1.650 5.065 -14.193 1.00 93.88 190 SER A CA 1
ATOM 1458 C C . SER A 1 190 ? -1.289 5.589 -12.798 1.00 93.88 190 SER A C 1
ATOM 1460 O O . SER A 1 190 ? -1.913 6.533 -12.319 1.00 93.88 190 SER A O 1
ATOM 1462 N N . VAL A 1 191 ? -0.260 5.043 -12.144 1.00 94.50 191 VAL A N 1
ATOM 1463 C CA . VAL A 1 191 ? 0.203 5.571 -10.856 1.00 94.50 191 VAL A CA 1
ATOM 1464 C C . VAL A 1 191 ? 0.896 6.922 -11.094 1.00 94.50 191 VAL A C 1
ATOM 1466 O O . VAL A 1 191 ? 1.858 6.982 -11.869 1.00 94.50 191 VAL A O 1
ATOM 1469 N N . PRO A 1 192 ? 0.453 8.011 -10.441 1.00 92.69 192 PRO A N 1
ATOM 1470 C CA . PRO A 1 192 ? 1.038 9.336 -10.624 1.00 92.69 192 PRO A CA 1
ATOM 1471 C C . PRO A 1 192 ? 2.399 9.403 -9.929 1.00 92.69 192 PRO A C 1
ATOM 1473 O O . PRO A 1 192 ? 2.470 9.511 -8.710 1.00 92.69 192 PRO A O 1
ATOM 1476 N N . LEU A 1 193 ? 3.488 9.305 -10.688 1.00 93.06 193 LEU A N 1
ATOM 1477 C CA . LEU A 1 193 ? 4.848 9.361 -10.148 1.00 93.06 193 LEU A CA 1
ATOM 1478 C C . LEU A 1 193 ? 5.390 10.791 -10.110 1.00 93.06 193 LEU A C 1
ATOM 1480 O O . LEU A 1 193 ? 5.229 11.548 -11.069 1.00 93.06 193 LEU A O 1
ATOM 1484 N N . LEU A 1 194 ? 6.127 11.116 -9.047 1.00 92.00 194 LEU A N 1
ATOM 1485 C CA . LEU A 1 194 ? 6.952 12.320 -9.001 1.00 92.00 194 LEU A CA 1
ATOM 1486 C C . LEU A 1 194 ? 8.051 12.259 -10.069 1.00 92.00 194 LEU A C 1
ATOM 1488 O O . LEU A 1 194 ? 8.578 11.192 -10.399 1.00 92.00 194 LEU A O 1
ATOM 1492 N N . SER A 1 195 ? 8.440 13.425 -10.584 1.00 87.00 195 SER A N 1
ATOM 1493 C CA . SER A 1 195 ? 9.524 13.556 -11.561 1.00 87.00 195 SER A CA 1
ATOM 1494 C C . SER A 1 195 ? 10.358 14.818 -11.325 1.00 87.00 195 SER A C 1
ATOM 1496 O O . SER A 1 195 ? 9.928 15.742 -10.633 1.00 87.00 195 SER A O 1
ATOM 1498 N N . GLY A 1 196 ? 11.577 14.845 -11.873 1.00 87.50 196 GLY A N 1
ATOM 1499 C CA . GLY A 1 196 ? 12.496 15.980 -11.752 1.00 87.50 196 GLY A CA 1
ATOM 1500 C C . GLY A 1 196 ? 12.934 16.260 -10.310 1.00 87.50 196 GLY A C 1
ATOM 1501 O O . GLY A 1 196 ? 13.121 15.337 -9.518 1.00 87.50 196 GLY A O 1
ATOM 1502 N N . ALA A 1 197 ? 13.072 17.543 -9.966 1.00 84.44 197 ALA A N 1
ATOM 1503 C CA . ALA A 1 197 ? 13.597 17.985 -8.672 1.00 84.44 197 ALA A CA 1
ATOM 1504 C C . ALA A 1 197 ? 12.772 17.492 -7.466 1.00 84.44 197 ALA A C 1
ATOM 1506 O O . ALA A 1 197 ? 13.341 17.168 -6.428 1.00 84.44 197 ALA A O 1
ATOM 1507 N N . ALA A 1 198 ? 11.445 17.381 -7.606 1.00 84.06 198 ALA A N 1
ATOM 1508 C CA . ALA A 1 198 ? 10.574 16.881 -6.539 1.00 84.06 198 ALA A CA 1
ATOM 1509 C C . ALA A 1 198 ? 10.856 15.404 -6.214 1.00 84.06 198 ALA A C 1
ATOM 1511 O O . ALA A 1 198 ? 10.903 15.011 -5.050 1.00 84.06 198 ALA A O 1
ATOM 1512 N N . ALA A 1 199 ? 11.114 14.588 -7.242 1.00 85.38 199 ALA A N 1
ATOM 1513 C CA . ALA A 1 199 ? 11.494 13.192 -7.056 1.00 85.38 199 ALA A CA 1
ATOM 1514 C C . ALA A 1 199 ? 12.868 13.053 -6.387 1.00 85.38 199 ALA A C 1
ATOM 1516 O O . ALA A 1 199 ? 13.034 12.225 -5.494 1.00 85.38 199 ALA A O 1
ATOM 1517 N N . GLU A 1 200 ? 13.845 13.865 -6.796 1.00 85.56 200 GLU A N 1
ATOM 1518 C CA . GLU A 1 200 ? 15.189 13.859 -6.206 1.00 85.56 200 GLU A CA 1
ATOM 1519 C C . GLU A 1 200 ? 15.166 14.270 -4.729 1.00 85.56 200 GLU A C 1
ATOM 1521 O O . GLU A 1 200 ? 15.789 13.606 -3.898 1.00 85.56 200 GLU A O 1
ATOM 1526 N N . ALA A 1 201 ? 14.398 15.309 -4.388 1.00 85.19 201 ALA A N 1
ATOM 1527 C CA . ALA A 1 201 ? 14.221 15.760 -3.012 1.00 85.19 201 ALA A CA 1
ATOM 1528 C C . ALA A 1 201 ? 13.573 14.677 -2.131 1.00 85.19 201 ALA A C 1
ATOM 1530 O O . ALA A 1 201 ? 14.100 14.360 -1.064 1.00 85.19 201 ALA A O 1
ATOM 1531 N N . ALA A 1 202 ? 12.491 14.049 -2.605 1.00 83.12 202 ALA A N 1
ATOM 1532 C CA . ALA A 1 202 ? 11.807 12.987 -1.868 1.00 83.12 202 ALA A CA 1
ATOM 1533 C C . ALA A 1 202 ? 12.705 11.754 -1.649 1.00 83.12 202 ALA A C 1
ATOM 1535 O O . ALA A 1 202 ? 12.738 11.174 -0.563 1.00 83.12 202 ALA A O 1
ATOM 1536 N N . LEU A 1 203 ? 13.487 11.362 -2.661 1.00 84.94 203 LEU A N 1
ATOM 1537 C CA . LEU A 1 203 ? 14.445 10.260 -2.539 1.00 84.94 203 LEU A CA 1
ATOM 1538 C C . LEU A 1 203 ? 15.573 10.581 -1.547 1.00 84.94 203 LEU A C 1
ATOM 1540 O O . LEU A 1 203 ? 15.985 9.703 -0.782 1.00 84.94 203 LEU A O 1
ATOM 1544 N N . ALA A 1 204 ? 16.060 11.826 -1.532 1.00 84.94 204 ALA A N 1
ATOM 1545 C CA . ALA A 1 204 ? 17.064 12.274 -0.574 1.00 84.94 204 ALA A CA 1
ATOM 1546 C C . ALA A 1 204 ? 16.527 12.229 0.866 1.00 84.94 204 ALA A C 1
ATOM 1548 O O . ALA A 1 204 ? 17.216 11.734 1.760 1.00 84.94 204 ALA A O 1
ATOM 1549 N N . GLU A 1 205 ? 15.285 12.661 1.087 1.00 84.56 205 GLU A N 1
ATOM 1550 C CA . GLU A 1 205 ? 14.637 12.606 2.399 1.00 84.56 205 GLU A CA 1
ATOM 1551 C C . GLU A 1 205 ? 14.527 11.162 2.912 1.00 84.56 205 GLU A C 1
ATOM 1553 O O . GLU A 1 205 ? 14.999 10.858 4.012 1.00 84.56 205 GLU A O 1
ATOM 1558 N N . ILE A 1 206 ? 14.043 10.234 2.080 1.00 82.31 206 ILE A N 1
ATOM 1559 C CA . ILE A 1 206 ? 13.955 8.808 2.433 1.00 82.31 206 ILE A CA 1
ATOM 1560 C C . ILE A 1 206 ? 15.335 8.242 2.793 1.00 82.31 206 ILE A C 1
ATOM 1562 O O . ILE A 1 206 ? 15.475 7.514 3.781 1.00 82.31 206 ILE A O 1
ATOM 1566 N N . ALA A 1 207 ? 16.374 8.585 2.026 1.00 81.69 207 ALA A N 1
ATOM 1567 C CA . ALA A 1 207 ? 17.735 8.136 2.307 1.00 81.69 207 ALA A CA 1
ATOM 1568 C C . ALA A 1 207 ? 18.250 8.666 3.658 1.00 81.69 207 ALA A C 1
ATOM 1570 O O . ALA A 1 207 ? 18.871 7.919 4.424 1.00 81.69 207 ALA A O 1
ATOM 1571 N N . THR A 1 208 ? 17.964 9.930 3.988 1.00 82.19 208 THR A N 1
ATOM 1572 C CA . THR A 1 208 ? 18.336 10.507 5.290 1.00 82.19 208 THR A CA 1
ATOM 1573 C C . THR A 1 208 ? 17.585 9.854 6.449 1.00 82.19 208 THR A C 1
ATOM 1575 O O . THR A 1 208 ? 18.196 9.555 7.480 1.00 82.19 208 THR A O 1
ATOM 1578 N N . GLU A 1 209 ? 16.294 9.558 6.284 1.00 80.06 209 GLU A N 1
ATOM 1579 C CA . GLU A 1 209 ? 15.487 8.916 7.320 1.00 80.06 209 GLU A CA 1
ATOM 1580 C C . GLU A 1 209 ? 15.928 7.465 7.555 1.00 80.06 209 GLU A C 1
ATOM 1582 O O . GLU A 1 209 ? 16.101 7.040 8.702 1.00 80.06 209 GLU A O 1
ATOM 1587 N N . ALA A 1 210 ? 16.221 6.721 6.485 1.00 77.00 210 ALA A N 1
ATOM 1588 C CA . ALA A 1 210 ? 16.789 5.379 6.576 1.00 77.00 210 ALA A CA 1
ATOM 1589 C C . ALA A 1 210 ? 18.136 5.381 7.322 1.00 77.00 210 ALA A C 1
ATOM 1591 O O . ALA A 1 210 ? 18.368 4.547 8.200 1.00 77.00 210 ALA A O 1
ATOM 1592 N N . ALA A 1 211 ? 19.003 6.361 7.042 1.00 75.62 211 ALA A N 1
ATOM 1593 C CA . ALA A 1 211 ? 20.282 6.519 7.731 1.00 75.62 211 ALA A CA 1
ATOM 1594 C C . ALA A 1 211 ? 20.138 6.943 9.204 1.00 75.62 211 ALA A C 1
ATOM 1596 O O . ALA A 1 211 ? 21.038 6.670 10.004 1.00 75.62 211 ALA A O 1
ATOM 1597 N N . ARG A 1 212 ? 19.045 7.623 9.576 1.00 76.31 212 ARG A N 1
ATOM 1598 C CA . ARG A 1 212 ? 18.722 7.943 10.975 1.00 76.31 212 ARG A CA 1
ATOM 1599 C C . ARG A 1 212 ? 18.240 6.694 11.713 1.00 76.31 212 ARG A C 1
ATOM 1601 O O . ARG A 1 212 ? 18.756 6.404 12.786 1.00 76.31 212 ARG A O 1
ATOM 1608 N N . ARG A 1 213 ? 17.332 5.915 11.114 1.00 69.38 213 ARG A N 1
ATOM 1609 C CA . ARG A 1 213 ? 16.826 4.654 11.692 1.00 69.38 213 ARG A CA 1
ATOM 1610 C C . ARG A 1 213 ? 17.906 3.587 11.859 1.00 69.38 213 ARG A C 1
ATOM 1612 O O . ARG A 1 213 ? 17.803 2.772 12.757 1.00 69.38 213 ARG A O 1
ATOM 1619 N N . ALA A 1 214 ? 18.941 3.586 11.022 1.00 68.81 214 ALA A N 1
ATOM 1620 C CA . ALA A 1 214 ? 20.069 2.665 11.171 1.00 68.81 214 ALA A CA 1
ATOM 1621 C C . ALA A 1 214 ? 21.025 3.024 12.330 1.00 68.81 214 ALA A C 1
ATOM 1623 O O . ALA A 1 214 ? 21.898 2.222 12.656 1.00 68.81 214 ALA A O 1
ATOM 1624 N N . ARG A 1 215 ? 20.914 4.234 12.899 1.00 67.88 215 ARG A N 1
ATOM 1625 C CA . ARG A 1 215 ? 21.804 4.762 13.948 1.00 67.88 215 ARG A CA 1
ATOM 1626 C C . ARG A 1 215 ? 21.183 4.793 15.350 1.00 67.88 215 ARG A C 1
ATOM 1628 O O . ARG A 1 215 ? 21.9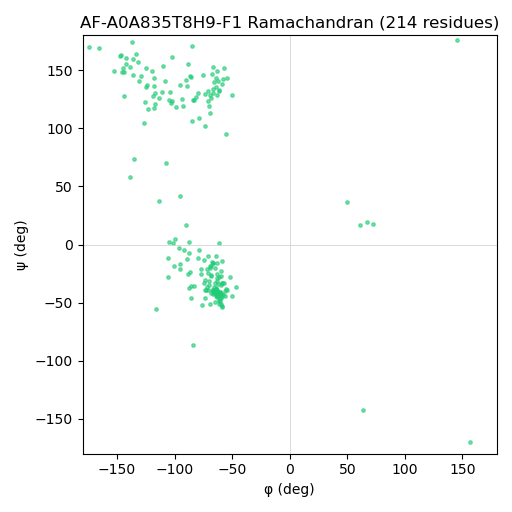25 5.054 16.293 1.00 67.88 215 ARG A O 1
ATOM 1635 N N . GLY A 1 216 ? 19.874 4.575 15.476 1.00 43.66 216 GLY A N 1
ATOM 1636 C CA . GLY A 1 216 ? 19.149 4.462 16.750 1.00 43.66 216 GLY A CA 1
ATOM 1637 C C . GLY A 1 216 ? 18.719 3.029 17.010 1.00 43.66 216 GLY A C 1
ATOM 1638 O O . GLY A 1 216 ? 18.580 2.687 18.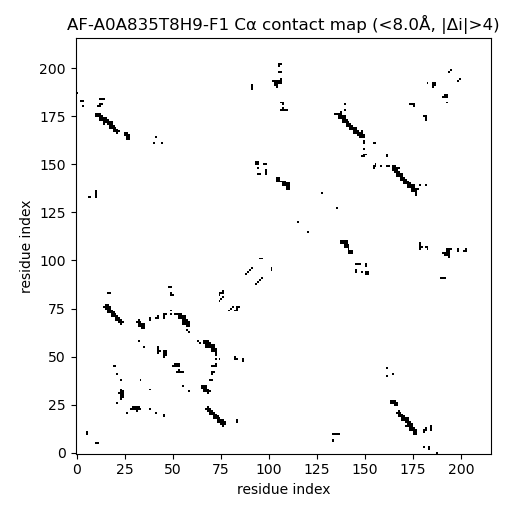200 1.00 43.66 216 GLY A O 1
#

Organism: NCBI:txid2026947

InterPro domains:
  IPR022803 Large ribosomal subunit protein uL5 domain superfamily [G3DSA:3.30.1440.10] (1-194)

Radius of gyration: 19.02 Å; Cα contacts (8 Å, |Δi|>4): 347; chains: 1; bounding box: 50×37×52 Å

pLDDT: mean 84.36, std 12.25, range [43.66, 97.31]

Nearest PDB structures (foldseek):
  8apo-assembly1_Ad  TM=9.333E-01  e=5.489E-19  Polytomella magna
  7pkt-assembly1_d  TM=6.815E-01  e=1.863E-20  Chlamydomonas reinhardtii
  5mrc-assembly1_E  TM=7.836E-01  e=3.419E-08  Saccharomyces cerevisiae
  6yws-assembly1_E  TM=7.318E-01  e=4.156E-08  Neurospora crassa OR74A
  8cvm-assembly1_f  TM=7.813E-01  e=7.097E-06  Cutibacterium acnes

Solvent-accessible surface area (backbone atoms only — not comparable to full-atom values): 12080 Å² total; per-residue (Å²): 122,92,88,66,85,66,94,41,84,91,48,54,47,41,71,47,29,40,38,40,33,39,45,30,53,60,35,88,75,62,31,71,64,42,52,50,78,81,41,46,68,60,26,51,52,46,20,70,66,52,75,42,83,45,42,74,36,70,49,93,60,71,90,50,74,69,35,18,30,25,32,35,36,78,34,38,35,80,88,37,42,68,53,33,52,53,35,48,48,46,40,52,73,46,46,53,76,67,40,87,88,66,82,52,39,59,61,38,40,76,56,76,75,74,94,65,57,72,68,59,51,51,53,50,50,56,61,55,66,74,43,89,85,61,71,68,72,41,53,28,35,33,68,48,73,48,68,63,51,56,63,37,70,78,36,48,78,39,36,93,78,43,66,68,54,38,42,38,38,44,33,45,33,30,34,13,65,42,48,68,49,41,38,52,46,39,50,71,69,63,43,59,60,38,60,70,70,64,26,54,52,54,52,51,50,54,52,52,52,53,58,48,63,76,74,110

Foldseek 3Di:
DVPDPDLDPVQAKDFFKKKKWDFPCNFPNNDQKDFVVVAVLVQVLCCVLQVDGKDFACDPDCVNVRMGRTIMDMGGCVVHVPSGLSSLCCCQPQQQVPADPRQFWAQKDFDDDDPDDPVVVVVVVVVVVVCPSHQDKGKIKTKDKRFCPCSRPVCVVVVVSCVRDGIMMMMTIMIHSDSVSVRVVCVVSNGGYDDDPVNVVVVVVVVVVVVVVVVD

Secondary structure (DSSP, 8-state):
-TT---SSGGG--EEEEEEEEEEGGGSTT--SSEEGGGGHHHHHHHHHHHSS--EEEPPSSTT-TTEESEEEEEEETTT-HHHHHHHHHHIIIIITTTSTT---BPPPEEPPPP---HHHHHHHHHHHHT-TTSPPPEEEEEEEEE--GGGSHHHHHTHHHHTT---EEEEEEEEESSHHHHHHHHHHTT--B--HHHHHHHHHHHHHHHHHHTT-

Mean predicted aligned error: 8.13 Å